Protein AF-A0A7J4QXB0-F1 (afdb_monomer_lite)

Radius of gyration: 23.34 Å; chains: 1; bounding box: 60×37×76 Å

Foldseek 3Di:
DADPDQWKDKDFDPDFQAALQQVCVVPPLNVVLCVPALAFRFPDADDDPHGGRMTMTTDFAFDADALLNLLQRLLSSQQSQVVVWAWDDLVQLLVQQVLLCVVVVFPDRDGAAADRLFIFTSDFAWERRAWTQDPNRIHTYGDDDDPLCSVRGDPTGGGSLLSLLLRLVRCCVVVVDDPVSNVSSNVSNCVRHDVSCVDCQRQFPRRCHNVVSNVVNLSSQCSVCVVVVPPVSNVVSSVVSVCVVVVVVLSVVLVVLQCLLVVLVVQLVCLVVCVVVVVDDPVRSVVSNVVSVVSNVVSVVVSSVSGDGSD

Structure (mmCIF, N/CA/C/O backbone):
data_AF-A0A7J4QXB0-F1
#
_entry.id   AF-A0A7J4QXB0-F1
#
loop_
_atom_site.group_PDB
_atom_site.id
_atom_site.type_symbol
_atom_site.label_atom_id
_atom_site.label_alt_id
_atom_site.label_comp_id
_atom_site.label_asym_id
_atom_site.label_entity_id
_atom_site.label_seq_id
_atom_site.pdbx_PDB_ins_code
_atom_site.Cartn_x
_atom_site.Cartn_y
_atom_site.Cartn_z
_atom_site.occupancy
_atom_site.B_iso_or_equiv
_atom_site.auth_seq_id
_atom_site.auth_comp_id
_atom_site.auth_asym_id
_atom_site.auth_atom_id
_atom_site.pdbx_PDB_model_num
ATOM 1 N N . MET A 1 1 ? -16.486 3.640 18.694 1.00 83.75 1 MET A N 1
ATOM 2 C CA . MET A 1 1 ? -15.790 3.229 19.932 1.00 83.75 1 MET A CA 1
ATOM 3 C C . MET A 1 1 ? -16.780 3.269 21.079 1.00 83.75 1 MET A C 1
ATOM 5 O O . MET A 1 1 ? -17.603 4.176 21.090 1.00 83.75 1 MET A O 1
ATOM 9 N N . MET A 1 2 ? -16.730 2.326 22.016 1.00 91.81 2 MET A N 1
ATOM 10 C CA . MET A 1 2 ? -17.579 2.340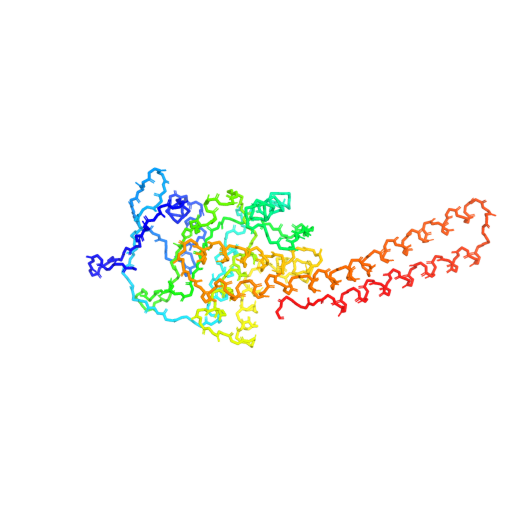 23.212 1.00 91.81 2 MET A CA 1
ATOM 11 C C . MET A 1 2 ? -16.695 2.284 24.453 1.00 91.81 2 MET A C 1
ATOM 13 O O . MET A 1 2 ? -15.831 1.418 24.544 1.00 91.81 2 MET A O 1
ATOM 17 N N . ARG A 1 3 ? -16.899 3.187 25.412 1.00 93.62 3 ARG A N 1
ATOM 18 C CA . ARG A 1 3 ? -16.243 3.099 26.719 1.00 93.62 3 ARG A CA 1
ATOM 19 C C . ARG A 1 3 ? -16.977 2.056 27.559 1.00 93.62 3 ARG A C 1
ATOM 21 O O . ARG A 1 3 ? -18.179 2.196 27.767 1.00 93.62 3 ARG A O 1
ATOM 28 N N . LEU A 1 4 ? -16.275 1.005 27.980 1.00 92.50 4 LEU A N 1
ATOM 29 C CA . LEU A 1 4 ? -16.869 -0.069 28.784 1.00 92.50 4 LEU A CA 1
ATOM 30 C C . LEU A 1 4 ? -16.888 0.309 30.267 1.00 92.50 4 LEU A C 1
ATOM 32 O O . LEU A 1 4 ? -17.889 0.112 30.949 1.00 92.50 4 LEU A O 1
ATOM 36 N N . ASP A 1 5 ? -15.779 0.867 30.749 1.00 92.50 5 ASP A N 1
ATOM 37 C CA . ASP A 1 5 ? -15.579 1.314 32.125 1.00 92.50 5 ASP A CA 1
ATOM 38 C C . ASP A 1 5 ? -14.496 2.421 32.169 1.00 92.50 5 ASP A C 1
ATOM 40 O O . ASP A 1 5 ? -14.261 3.132 31.189 1.00 92.50 5 ASP A O 1
ATOM 44 N N . ASN A 1 6 ? -13.852 2.631 33.319 1.00 92.12 6 ASN A N 1
ATOM 45 C CA . ASN A 1 6 ? -12.770 3.615 33.457 1.00 92.12 6 ASN A CA 1
ATOM 46 C C . ASN A 1 6 ? -11.398 3.107 32.989 1.00 92.12 6 ASN A C 1
ATOM 48 O O . ASN A 1 6 ? -10.447 3.884 32.965 1.00 92.12 6 ASN A O 1
ATOM 52 N N . THR A 1 7 ? -11.279 1.828 32.644 1.00 94.50 7 THR A N 1
ATOM 53 C CA . THR A 1 7 ? -10.016 1.155 32.327 1.00 94.50 7 THR A CA 1
ATOM 54 C C . THR A 1 7 ? -10.000 0.538 30.929 1.00 94.50 7 THR A C 1
ATOM 56 O O . THR A 1 7 ? -8.913 0.262 30.420 1.00 94.50 7 THR A O 1
ATOM 59 N N . HIS A 1 8 ? -11.152 0.417 30.262 1.00 96.88 8 HIS A N 1
ATOM 60 C CA . HIS A 1 8 ? -11.302 -0.227 28.964 1.00 96.88 8 HIS A CA 1
ATOM 61 C C . HIS A 1 8 ? -12.230 0.508 27.991 1.00 96.88 8 HIS A C 1
ATOM 63 O O . HIS A 1 8 ? -13.306 1.009 28.335 1.00 96.88 8 HIS A O 1
ATOM 69 N N . ILE A 1 9 ? -11.841 0.441 26.720 1.00 96.94 9 ILE A N 1
ATOM 70 C CA . ILE A 1 9 ? -12.671 0.776 25.560 1.00 96.94 9 ILE A CA 1
ATOM 71 C C . ILE A 1 9 ? -12.857 -0.466 24.689 1.00 96.94 9 ILE A C 1
ATOM 73 O O . ILE A 1 9 ? -12.043 -1.393 24.702 1.00 96.94 9 ILE A O 1
ATOM 77 N N . ALA A 1 10 ? -13.923 -0.467 23.901 1.00 96.38 10 ALA A N 1
ATOM 78 C CA . ALA A 1 10 ? -14.224 -1.500 22.934 1.00 96.38 10 ALA A CA 1
ATOM 79 C C . ALA A 1 10 ? -14.433 -0.937 21.526 1.00 96.38 10 ALA A C 1
ATOM 81 O O . ALA A 1 10 ? -15.062 0.110 21.317 1.00 96.38 10 ALA A O 1
ATOM 82 N N . LEU A 1 11 ? -13.946 -1.697 20.550 1.00 95.75 11 LEU A N 1
ATOM 83 C CA . LEU A 1 11 ? -14.256 -1.551 19.136 1.00 95.75 11 LEU A CA 1
ATOM 84 C C . LEU A 1 11 ? -15.161 -2.713 18.725 1.00 95.75 11 LEU A C 1
ATOM 86 O O . LEU A 1 11 ? -14.747 -3.869 18.775 1.00 95.75 11 LEU A O 1
ATOM 90 N N . ALA A 1 12 ? -16.396 -2.401 18.344 1.00 94.94 12 ALA A N 1
ATOM 91 C CA . ALA A 1 12 ? -17.363 -3.376 17.858 1.00 94.94 12 ALA A CA 1
ATOM 92 C C . ALA A 1 12 ? -17.477 -3.277 16.335 1.00 94.94 12 ALA A C 1
ATOM 94 O O . ALA A 1 12 ? -17.603 -2.175 15.797 1.00 94.94 12 ALA A O 1
ATOM 95 N N . TYR A 1 13 ? -17.468 -4.424 15.661 1.00 93.94 13 TYR A N 1
ATOM 96 C CA . TYR A 1 13 ? -17.688 -4.522 14.223 1.00 93.94 13 TYR A CA 1
ATOM 97 C C . TYR A 1 13 ? -19.140 -4.916 13.968 1.00 93.94 13 TYR A C 1
ATOM 99 O O . TYR A 1 13 ? -19.594 -5.962 14.427 1.00 93.94 13 TYR A O 1
ATOM 107 N N . SER A 1 14 ? -19.867 -4.087 13.217 1.00 90.38 14 SER A N 1
ATOM 108 C CA . SER A 1 14 ? -21.229 -4.414 12.773 1.00 90.38 14 SER A CA 1
ATOM 109 C C . SER A 1 14 ? -21.247 -5.638 11.857 1.00 90.38 14 SER A C 1
ATOM 111 O O . SER A 1 14 ? -22.182 -6.432 11.901 1.00 90.38 14 SER A O 1
ATOM 113 N N . ILE A 1 15 ? -20.191 -5.801 11.057 1.00 93.81 15 ILE A N 1
ATOM 114 C CA . ILE A 1 15 ? -19.948 -6.955 10.198 1.00 93.81 15 ILE A CA 1
ATOM 115 C C . ILE A 1 15 ? -18.524 -7.444 10.499 1.00 93.81 15 ILE A C 1
ATOM 117 O O . ILE A 1 15 ? -17.569 -6.757 10.136 1.00 93.81 15 ILE A O 1
ATOM 121 N N . PRO A 1 16 ? -18.349 -8.588 11.185 1.00 94.88 16 PRO A N 1
ATOM 122 C CA . PRO A 1 16 ? -17.032 -9.172 11.435 1.00 94.88 16 PRO A CA 1
ATOM 123 C C . PRO A 1 16 ? -16.339 -9.551 10.118 1.00 94.88 16 PRO A C 1
ATOM 125 O O . PRO A 1 16 ? -16.809 -10.435 9.404 1.00 94.88 16 PRO A O 1
ATOM 128 N N . THR A 1 17 ? -15.226 -8.890 9.779 1.00 95.06 17 THR A N 1
ATOM 129 C CA . THR A 1 17 ? -14.579 -9.059 8.462 1.00 95.06 17 THR A CA 1
ATOM 130 C C . THR A 1 17 ? -13.330 -9.932 8.460 1.00 95.06 17 THR A C 1
ATOM 132 O O . THR A 1 17 ? -12.991 -10.526 7.438 1.00 95.06 17 THR A O 1
ATOM 135 N N . SER A 1 18 ? -12.597 -9.969 9.571 1.00 93.81 18 SER A N 1
ATOM 136 C CA . SER A 1 18 ? -11.404 -10.800 9.747 1.00 93.81 18 SER A CA 1
ATOM 137 C C . SER A 1 18 ? -11.025 -10.879 11.225 1.00 93.81 18 SER A C 1
ATOM 139 O O . SER A 1 18 ? -11.606 -10.172 12.043 1.00 93.81 18 SER A O 1
ATOM 141 N N . ASN A 1 19 ? -10.020 -11.682 11.569 1.00 94.06 19 ASN A N 1
ATOM 142 C CA . ASN A 1 19 ? -9.386 -11.689 12.893 1.00 94.06 19 ASN A CA 1
ATOM 143 C C . ASN A 1 19 ? -7.981 -11.074 12.895 1.00 94.06 19 ASN A C 1
ATOM 145 O O . ASN A 1 19 ? -7.129 -11.449 13.704 1.00 94.06 19 ASN A O 1
ATOM 149 N N . ARG A 1 20 ? -7.686 -10.181 11.940 1.00 91.88 20 ARG A N 1
ATOM 150 C CA . ARG A 1 20 ? -6.331 -9.642 11.765 1.00 91.88 20 ARG A CA 1
ATOM 151 C C . ARG A 1 20 ? -5.881 -8.921 13.030 1.00 91.88 20 ARG A C 1
ATOM 153 O O . ARG A 1 20 ? -4.796 -9.239 13.519 1.00 91.88 20 ARG A O 1
ATOM 160 N N . SER A 1 21 ? -6.731 -8.066 13.599 1.00 94.19 21 SER A N 1
ATOM 161 C CA . SER A 1 21 ? -6.418 -7.302 14.808 1.00 94.19 21 SER A CA 1
ATOM 162 C C . SER A 1 21 ? -6.219 -8.190 16.039 1.00 94.19 21 SER A C 1
ATOM 164 O O . SER A 1 21 ? -5.197 -8.057 16.715 1.00 94.19 21 SER A O 1
ATOM 166 N N . SER A 1 22 ? -7.118 -9.142 16.328 1.00 94.31 22 SER A N 1
ATOM 167 C CA . SER A 1 22 ? -6.905 -10.053 17.470 1.00 94.31 22 SER A CA 1
ATOM 168 C C . SER A 1 22 ? -5.708 -10.986 17.268 1.00 94.31 22 SER A C 1
ATOM 170 O O . SER A 1 22 ? -5.012 -11.324 18.233 1.00 94.31 22 SER A O 1
ATOM 172 N N . SER A 1 23 ? -5.389 -11.347 16.019 1.00 92.69 23 SER A N 1
ATOM 173 C CA . SER A 1 23 ? -4.230 -12.189 15.712 1.00 92.69 23 SER A CA 1
ATOM 174 C C . SER A 1 23 ? -2.892 -11.536 16.075 1.00 92.69 23 SER A C 1
ATOM 176 O O . SER A 1 23 ? -1.932 -12.263 16.339 1.00 92.69 23 SER A O 1
ATOM 178 N N . LEU A 1 24 ? -2.828 -10.197 16.149 1.00 92.75 24 LEU A N 1
ATOM 179 C CA . LEU A 1 24 ? -1.638 -9.463 16.598 1.00 92.75 24 LEU A CA 1
ATOM 180 C C . LEU A 1 24 ? -1.277 -9.810 18.045 1.00 92.75 24 LEU A C 1
ATOM 182 O O . LEU A 1 24 ? -0.104 -9.986 18.356 1.00 92.75 24 LEU A O 1
ATOM 186 N N . GLN A 1 25 ? -2.282 -9.971 18.909 1.00 91.31 25 GLN A N 1
ATOM 187 C CA . GLN A 1 25 ? -2.098 -10.371 20.305 1.00 91.31 25 GLN A CA 1
ATOM 188 C C . GLN A 1 25 ? -1.829 -11.876 20.445 1.00 91.31 25 GLN A C 1
ATOM 190 O O . GLN A 1 25 ? -1.037 -12.288 21.295 1.00 91.31 25 GLN A O 1
ATOM 195 N N . GLN A 1 26 ? -2.496 -12.704 19.634 1.00 90.00 26 GLN A N 1
ATOM 196 C CA . GLN A 1 26 ? -2.408 -14.168 19.721 1.00 90.00 26 GLN A CA 1
ATOM 197 C C . GLN A 1 26 ? -1.065 -14.712 19.212 1.00 90.00 26 GLN A C 1
ATOM 199 O O . GLN A 1 26 ? -0.557 -15.709 19.727 1.00 90.00 26 GLN A O 1
ATOM 204 N N . LYS A 1 27 ? -0.474 -14.069 18.200 1.00 92.31 27 LYS A N 1
ATOM 205 C CA . LYS A 1 27 ? 0.796 -14.490 17.599 1.00 92.31 27 LYS A CA 1
ATOM 206 C C . LYS A 1 27 ? 1.963 -13.832 18.327 1.00 92.31 27 LYS A C 1
ATOM 208 O O . LYS A 1 27 ? 2.249 -12.654 18.124 1.00 92.31 27 LYS A O 1
ATOM 213 N N . SER A 1 28 ? 2.667 -14.610 19.151 1.00 89.06 28 SER A N 1
ATOM 214 C CA . SER A 1 28 ? 3.748 -14.117 20.020 1.00 89.06 28 SER A CA 1
ATOM 215 C C . SER A 1 28 ? 4.855 -13.368 19.273 1.00 89.06 28 SER A C 1
ATOM 217 O O . SER A 1 28 ? 5.382 -12.385 19.784 1.00 89.06 28 SER A O 1
ATOM 219 N N . ASN A 1 29 ? 5.186 -13.788 18.053 1.00 94.00 29 ASN A N 1
ATOM 220 C CA . ASN A 1 29 ? 6.176 -13.127 17.208 1.00 94.00 29 ASN A CA 1
ATOM 221 C C . ASN A 1 29 ? 5.724 -11.734 16.735 1.00 94.00 29 ASN A C 1
ATOM 223 O O . ASN A 1 29 ? 6.517 -10.799 16.800 1.00 94.00 29 ASN A O 1
ATOM 227 N N . LEU A 1 30 ? 4.462 -11.584 16.313 1.00 93.75 30 LEU A N 1
ATOM 228 C CA . LEU A 1 30 ? 3.911 -10.287 15.900 1.00 93.75 30 LEU A CA 1
ATOM 229 C C . LEU A 1 30 ? 3.759 -9.352 17.098 1.00 93.75 30 LEU A C 1
ATOM 231 O O . LEU A 1 30 ? 4.195 -8.207 17.038 1.00 93.75 30 LEU A O 1
ATOM 235 N N . LYS A 1 31 ? 3.225 -9.866 18.212 1.00 94.44 31 LYS A N 1
ATOM 236 C CA . LYS A 1 31 ? 3.100 -9.119 19.465 1.00 94.44 31 LYS A CA 1
ATOM 237 C C . LYS A 1 31 ? 4.439 -8.550 19.924 1.00 94.44 31 LYS A C 1
ATOM 239 O O . LYS A 1 31 ? 4.518 -7.381 20.280 1.00 94.44 31 LYS A O 1
ATOM 244 N N . THR A 1 32 ? 5.487 -9.375 19.929 1.00 95.56 32 THR A N 1
ATOM 245 C CA . THR A 1 32 ? 6.827 -8.942 20.344 1.00 95.56 32 THR A CA 1
ATOM 246 C C . THR A 1 32 ? 7.383 -7.870 19.414 1.00 95.56 32 THR A C 1
ATOM 248 O O . THR A 1 32 ? 7.936 -6.895 19.909 1.00 95.56 32 THR A O 1
ATOM 251 N N . ALA A 1 33 ? 7.205 -8.016 18.098 1.00 95.56 33 ALA A N 1
ATOM 252 C CA . ALA A 1 33 ? 7.681 -7.035 17.124 1.00 95.56 33 ALA A CA 1
ATOM 253 C C . ALA A 1 33 ? 6.947 -5.688 17.215 1.00 95.56 33 ALA A C 1
ATOM 255 O O . ALA A 1 33 ? 7.547 -4.648 16.990 1.00 95.56 33 ALA A O 1
ATOM 256 N N . LEU A 1 34 ? 5.662 -5.697 17.571 1.00 96.00 34 LEU A N 1
ATOM 257 C CA . LEU A 1 34 ? 4.838 -4.487 17.648 1.00 96.00 34 LEU A CA 1
ATOM 258 C C . LEU A 1 34 ? 4.856 -3.818 19.030 1.00 96.00 34 LEU A C 1
ATOM 260 O O . LEU A 1 34 ? 4.345 -2.713 19.180 1.00 96.00 34 LEU A O 1
ATOM 264 N N . LYS A 1 35 ? 5.458 -4.455 20.042 1.00 93.31 35 LYS A N 1
ATOM 265 C CA . LYS A 1 35 ? 5.451 -3.973 21.433 1.00 93.31 35 LYS A CA 1
ATOM 266 C C . LYS A 1 35 ? 6.099 -2.594 21.610 1.00 93.31 35 LYS A C 1
ATOM 268 O O . LYS A 1 35 ? 5.739 -1.891 22.544 1.00 93.31 35 LYS A O 1
ATOM 273 N N . SER A 1 36 ? 7.070 -2.245 20.770 1.00 91.38 36 SER A N 1
ATOM 274 C CA . SER A 1 36 ? 7.797 -0.969 20.825 1.00 91.38 36 SER A CA 1
ATOM 275 C C . SER A 1 36 ? 7.228 0.108 19.900 1.00 91.38 36 SER A C 1
ATOM 277 O O . SER A 1 36 ? 7.879 1.125 19.717 1.00 91.38 36 SER A O 1
ATOM 279 N N . THR A 1 37 ? 6.072 -0.134 19.280 1.00 96.50 37 THR A N 1
ATOM 280 C CA . THR A 1 37 ? 5.420 0.813 18.361 1.00 96.50 37 THR A CA 1
ATOM 281 C C . THR A 1 37 ? 4.239 1.492 19.047 1.00 96.50 37 THR A C 1
ATOM 283 O O . THR A 1 37 ? 3.695 0.947 20.009 1.00 96.50 37 THR A O 1
ATOM 286 N N . ASN A 1 38 ? 3.762 2.610 18.499 1.00 96.75 38 ASN A N 1
ATOM 287 C CA . ASN A 1 38 ? 2.535 3.286 18.946 1.00 96.75 38 ASN A CA 1
ATOM 288 C C . ASN A 1 38 ? 1.232 2.543 18.570 1.00 96.75 38 ASN A C 1
ATOM 290 O O . ASN A 1 38 ? 0.172 3.153 18.457 1.00 96.75 38 ASN A O 1
ATOM 294 N N . LEU A 1 39 ? 1.270 1.227 18.356 1.00 97.31 39 LEU A N 1
ATOM 295 C CA . LEU A 1 39 ? 0.082 0.424 18.084 1.00 97.31 39 LEU A CA 1
ATOM 296 C C . LEU A 1 39 ? -0.530 -0.099 19.389 1.00 97.31 39 LEU A C 1
ATOM 298 O O . LEU A 1 39 ? 0.081 -0.906 20.096 1.00 97.31 39 LEU A O 1
ATOM 302 N N . LEU A 1 40 ? -1.783 0.259 19.671 1.00 96.81 40 LEU A N 1
ATOM 303 C CA . LEU A 1 40 ? -2.493 -0.279 20.828 1.00 96.81 40 LEU A CA 1
ATOM 304 C C . LEU A 1 40 ? -3.007 -1.691 20.523 1.00 96.81 40 LEU A C 1
ATOM 306 O O . LEU A 1 40 ? -4.046 -1.883 19.894 1.00 96.81 40 LEU A O 1
ATOM 310 N N . ILE A 1 41 ? -2.269 -2.706 20.969 1.00 95.62 41 ILE A N 1
ATOM 311 C CA . ILE A 1 41 ? -2.632 -4.115 20.762 1.00 95.62 41 ILE A CA 1
ATOM 312 C C . ILE A 1 41 ? -3.878 -4.466 21.604 1.00 95.62 41 ILE A C 1
ATOM 314 O O . ILE A 1 41 ? -3.914 -4.144 22.797 1.00 95.62 41 ILE A O 1
ATOM 318 N N . PRO A 1 42 ? -4.887 -5.163 21.039 1.00 95.75 42 PRO A N 1
ATOM 319 C CA . PRO A 1 42 ? -6.068 -5.566 21.798 1.00 95.75 42 PRO A CA 1
ATOM 320 C C . PRO A 1 42 ? -5.697 -6.519 22.940 1.00 95.75 42 PRO A C 1
ATOM 322 O O . PRO A 1 42 ? -4.913 -7.458 22.775 1.00 95.75 42 PRO A O 1
ATOM 325 N N . ILE A 1 43 ? -6.295 -6.303 24.111 1.00 95.31 43 ILE A N 1
ATOM 326 C CA . ILE A 1 43 ? -6.072 -7.125 25.311 1.00 95.31 43 ILE A CA 1
ATOM 327 C C . ILE A 1 43 ? -7.070 -8.283 25.422 1.00 95.31 43 ILE A C 1
ATOM 329 O O . ILE A 1 43 ? -6.823 -9.245 26.147 1.00 95.31 43 ILE A O 1
ATOM 333 N N . GLY A 1 44 ? -8.179 -8.202 24.689 1.00 94.12 44 GLY A N 1
ATOM 334 C CA . GLY A 1 44 ? -9.240 -9.198 24.664 1.00 94.12 44 GLY A CA 1
ATOM 335 C C . GLY A 1 44 ? -10.223 -8.927 23.531 1.00 94.12 44 GLY A C 1
ATOM 336 O O . GLY A 1 44 ? -10.049 -7.992 22.749 1.00 94.12 44 GLY A O 1
ATOM 337 N N . GLY A 1 45 ? -11.260 -9.752 23.432 1.00 94.31 45 GLY A N 1
ATOM 338 C CA . GLY A 1 45 ? -12.268 -9.607 22.392 1.00 94.31 45 GLY A CA 1
ATOM 339 C C . GLY A 1 45 ? -13.219 -10.791 22.310 1.00 94.31 45 GLY A C 1
ATOM 340 O O . GLY A 1 45 ? -13.120 -11.746 23.082 1.00 94.31 45 GLY A O 1
ATOM 341 N N . PHE A 1 46 ? -14.134 -10.713 21.353 1.00 95.19 46 PHE A N 1
ATOM 342 C CA . PHE A 1 46 ? -15.102 -11.747 21.027 1.00 95.19 46 PHE A CA 1
ATOM 343 C C . PHE A 1 46 ? -15.084 -12.008 19.522 1.00 95.19 46 PHE A C 1
ATOM 345 O O . PHE A 1 46 ? -15.064 -11.067 18.723 1.00 95.19 46 PHE A O 1
ATOM 352 N N . LEU A 1 47 ? -15.093 -13.289 19.154 1.00 96.75 47 LEU A N 1
ATOM 353 C CA . LEU A 1 47 ? -15.103 -13.729 17.765 1.00 96.75 47 LEU A CA 1
ATOM 354 C C . LEU A 1 47 ? -16.486 -14.265 17.387 1.00 96.75 47 LEU A C 1
ATOM 356 O O . LEU A 1 47 ? -17.095 -14.997 18.164 1.00 96.75 47 LEU A O 1
ATOM 360 N N . ILE A 1 48 ? -16.930 -13.970 16.169 1.00 96.75 48 ILE A N 1
ATOM 361 C CA . ILE A 1 48 ? -18.067 -14.629 15.513 1.00 96.75 48 ILE A CA 1
ATOM 362 C C . ILE A 1 48 ? -17.524 -15.293 14.253 1.00 96.75 48 ILE A C 1
ATOM 364 O O . ILE A 1 48 ? -16.856 -14.640 13.453 1.00 96.75 48 ILE A O 1
ATOM 368 N N . ASP A 1 49 ? -17.746 -16.601 14.117 1.00 94.50 49 ASP A N 1
ATOM 369 C CA . ASP A 1 49 ? -17.250 -17.418 12.999 1.00 94.50 49 ASP A CA 1
ATOM 370 C C . ASP A 1 49 ? -15.745 -17.246 12.725 1.00 94.50 49 ASP A C 1
ATOM 372 O O . ASP A 1 49 ? -15.270 -17.269 11.593 1.00 94.50 49 ASP A O 1
ATOM 376 N N . GLY A 1 50 ? -14.975 -17.057 13.800 1.00 93.62 50 GLY A N 1
ATOM 377 C CA . GLY A 1 50 ? -13.528 -16.870 13.738 1.00 93.62 50 GLY A CA 1
ATOM 378 C C . GLY A 1 50 ? -13.063 -15.462 13.354 1.00 93.62 50 GLY A C 1
ATOM 379 O O . GLY A 1 50 ? -11.851 -15.269 13.283 1.00 93.62 50 GLY A O 1
ATOM 380 N N . ASN A 1 51 ? -13.971 -14.498 13.164 1.00 96.25 51 ASN A N 1
ATOM 381 C CA . ASN A 1 51 ? -13.687 -13.090 12.859 1.00 96.25 51 ASN A CA 1
ATOM 382 C C . ASN A 1 51 ? -13.947 -12.185 14.070 1.00 96.25 51 ASN A C 1
ATOM 384 O O . ASN A 1 51 ? -14.823 -12.479 14.881 1.00 96.25 51 ASN A O 1
ATOM 388 N N . ASP A 1 52 ? -13.223 -11.070 14.188 1.00 96.81 52 ASP A N 1
ATOM 389 C CA . ASP A 1 52 ? -13.394 -10.141 15.306 1.00 96.81 52 ASP A CA 1
ATOM 390 C C . ASP A 1 52 ? -14.754 -9.443 15.218 1.00 96.81 52 ASP A C 1
ATOM 392 O O . ASP A 1 52 ? -15.011 -8.658 14.306 1.00 96.81 52 ASP A O 1
ATOM 396 N N . ALA A 1 53 ? -15.611 -9.705 16.201 1.00 96.50 53 ALA A N 1
ATOM 397 C CA . ALA A 1 53 ? -16.865 -8.983 16.395 1.00 96.50 53 ALA A CA 1
ATOM 398 C C . ALA A 1 53 ? -16.712 -7.869 17.438 1.00 96.50 53 ALA A C 1
ATOM 400 O O . ALA A 1 53 ? -17.310 -6.802 17.313 1.00 96.50 53 ALA A O 1
ATOM 401 N N . LEU A 1 54 ? -15.871 -8.099 18.449 1.00 96.69 54 LEU A N 1
ATOM 402 C CA . LEU A 1 54 ? -15.541 -7.131 19.490 1.00 96.69 54 LEU A CA 1
ATOM 403 C C . LEU A 1 54 ? -14.050 -7.217 19.812 1.00 96.69 54 LEU A C 1
ATOM 405 O O . LEU A 1 54 ? -13.527 -8.309 20.019 1.00 96.69 54 LEU A O 1
ATOM 409 N N . LEU A 1 55 ? -13.384 -6.075 19.924 1.00 97.12 55 LEU A N 1
ATOM 410 C CA . LEU A 1 55 ? -12.020 -5.956 20.430 1.00 97.12 55 LEU A CA 1
ATOM 411 C C . LEU A 1 55 ? -12.019 -5.040 21.646 1.00 97.12 55 LEU A C 1
ATOM 413 O O . LEU A 1 55 ? -12.687 -4.009 21.639 1.00 97.12 55 LEU A O 1
ATOM 417 N N . VAL A 1 56 ? -11.265 -5.414 22.673 1.00 97.56 56 VAL A N 1
ATOM 418 C CA . VAL A 1 56 ? -11.124 -4.650 23.914 1.00 97.56 56 VAL A CA 1
ATOM 419 C C . VAL A 1 56 ? -9.698 -4.131 24.014 1.00 97.56 56 VAL A C 1
ATOM 421 O O . VAL A 1 56 ? -8.742 -4.886 23.820 1.00 97.56 56 VAL A O 1
ATOM 424 N N . PHE A 1 57 ? -9.565 -2.853 24.352 1.00 97.31 57 PHE A N 1
ATOM 425 C CA . PHE A 1 57 ? -8.294 -2.163 24.545 1.00 97.31 57 PHE A CA 1
ATOM 426 C C . PHE A 1 57 ? -8.280 -1.459 25.902 1.00 97.31 57 PHE A C 1
ATOM 428 O O . PHE A 1 57 ? -9.324 -1.265 26.530 1.00 97.31 57 PHE A O 1
ATOM 435 N N . LYS A 1 58 ? -7.086 -1.056 26.345 1.00 96.50 58 LYS A N 1
ATOM 436 C CA . LYS A 1 58 ? -6.936 -0.133 27.474 1.00 96.50 58 LYS A CA 1
ATOM 437 C C . LYS A 1 58 ? -7.648 1.185 27.156 1.00 96.50 58 LYS A C 1
ATOM 439 O O . LYS A 1 58 ? -7.646 1.609 26.004 1.00 96.50 58 LYS A O 1
ATOM 444 N N . ASN A 1 59 ? -8.274 1.797 28.160 1.00 95.50 59 ASN A N 1
ATOM 445 C CA . ASN A 1 59 ? -8.992 3.056 27.994 1.00 95.50 59 ASN A CA 1
ATOM 446 C C . ASN A 1 59 ? -8.068 4.146 27.445 1.00 95.50 59 ASN A C 1
ATOM 448 O O . ASN A 1 59 ? -6.948 4.312 27.927 1.00 95.50 59 ASN A O 1
ATOM 452 N N . GLY A 1 60 ? -8.590 4.891 26.479 1.00 94.38 60 GLY A N 1
ATOM 453 C CA . GLY A 1 60 ? -7.957 6.058 25.893 1.00 94.38 60 GLY A CA 1
ATOM 454 C C . GLY A 1 60 ? -9.011 6.981 25.297 1.00 94.38 60 GLY A C 1
ATOM 455 O O . GLY A 1 60 ? -10.131 6.551 24.994 1.00 94.38 60 GLY A O 1
ATOM 456 N N . GLU A 1 61 ? -8.670 8.255 25.166 1.00 94.50 61 GLU A N 1
ATOM 457 C CA . GLU A 1 61 ? -9.552 9.274 24.597 1.00 94.50 61 GLU A CA 1
ATOM 458 C C . GLU A 1 61 ? -9.183 9.517 23.138 1.00 94.50 61 GLU A C 1
ATOM 460 O O . GLU A 1 61 ? -8.005 9.516 22.803 1.00 94.50 61 GLU A O 1
ATOM 465 N N . LEU A 1 62 ? -10.171 9.701 22.255 1.00 95.06 62 LEU A N 1
ATOM 466 C CA . LEU A 1 62 ? -9.876 10.007 20.853 1.00 95.06 62 LEU A CA 1
ATOM 467 C C . LEU A 1 62 ? -9.049 11.289 20.769 1.00 95.06 62 LEU A C 1
ATOM 469 O O . LEU A 1 62 ? -9.394 12.298 21.384 1.00 95.06 62 LEU A O 1
ATOM 473 N N . SER A 1 63 ? -7.990 11.244 19.973 1.00 94.75 63 SER A N 1
ATOM 474 C CA . SER A 1 63 ? -7.084 12.366 19.763 1.00 94.75 63 SER A CA 1
ATOM 475 C C . SER A 1 63 ? -6.856 12.579 18.275 1.00 94.75 63 SER A C 1
ATOM 477 O O . SER A 1 63 ? -6.823 11.616 17.516 1.00 94.75 63 SER A O 1
ATOM 479 N N . ASP A 1 64 ? -6.631 13.819 17.855 1.00 93.56 64 ASP A N 1
ATOM 480 C CA . ASP A 1 64 ? -6.118 14.079 16.513 1.00 93.56 64 ASP A CA 1
ATOM 481 C C . ASP A 1 64 ? -4.605 13.837 16.464 1.00 93.56 64 ASP A C 1
ATOM 483 O O . ASP A 1 64 ? -3.877 14.140 17.411 1.00 93.56 64 ASP A O 1
ATOM 487 N N . ALA A 1 65 ? -4.128 13.311 15.340 1.00 95.38 65 ALA A N 1
ATOM 488 C CA . ALA A 1 65 ? -2.712 13.099 15.083 1.00 95.38 65 ALA A CA 1
ATOM 489 C C . ALA A 1 65 ? -2.215 14.009 13.963 1.00 95.38 65 ALA A C 1
ATOM 491 O O . ALA A 1 65 ? -2.947 14.317 13.018 1.00 95.38 65 ALA A O 1
ATOM 492 N N . THR A 1 66 ? -0.952 14.416 14.055 1.00 96.94 66 THR A N 1
ATOM 493 C CA . THR A 1 66 ? -0.322 15.195 12.992 1.00 96.94 66 THR A CA 1
ATOM 494 C C . THR A 1 66 ? 0.117 14.286 11.832 1.00 96.94 66 THR A C 1
ATOM 496 O O . THR A 1 66 ? 0.326 13.082 12.032 1.00 96.94 66 THR A O 1
ATOM 499 N N . PRO A 1 67 ? 0.274 14.829 10.609 1.00 97.00 67 PRO A N 1
ATOM 500 C CA . PRO A 1 67 ? 0.781 14.067 9.466 1.00 97.00 67 PRO A CA 1
ATOM 501 C C . PRO A 1 67 ? 2.163 13.450 9.734 1.00 97.00 67 PRO A C 1
ATOM 503 O O . PRO A 1 67 ? 2.412 12.311 9.354 1.00 97.00 67 PRO A O 1
ATOM 506 N N . GLU A 1 68 ? 3.043 14.178 10.426 1.00 98.06 68 GLU A N 1
ATOM 507 C CA . GLU A 1 68 ? 4.374 13.726 10.848 1.00 98.06 68 GLU A CA 1
ATOM 508 C C . GLU A 1 68 ? 4.272 12.443 11.680 1.00 98.06 68 GLU A C 1
ATOM 510 O O . GLU A 1 68 ? 4.869 11.419 11.342 1.00 98.06 68 GLU A O 1
ATOM 515 N N . TRP A 1 69 ? 3.458 12.491 12.739 1.00 98.19 69 TRP A N 1
ATOM 516 C CA . TRP A 1 69 ? 3.311 11.392 13.686 1.00 98.19 69 TRP A CA 1
ATOM 517 C C . TRP A 1 69 ? 2.679 10.155 13.044 1.00 98.19 69 TRP A C 1
ATOM 519 O O . TRP A 1 69 ? 3.117 9.034 13.299 1.00 98.19 69 TRP A O 1
ATOM 529 N N . LEU A 1 70 ? 1.682 10.338 12.171 1.00 98.06 70 LEU A N 1
ATOM 530 C CA . LEU A 1 70 ? 1.069 9.227 11.435 1.00 98.06 70 LEU A CA 1
ATOM 531 C C . LEU A 1 70 ? 2.053 8.574 10.463 1.00 98.06 70 LEU A C 1
ATOM 533 O O . LEU A 1 70 ? 2.053 7.349 10.331 1.00 98.06 70 LEU A O 1
ATOM 537 N N . GLY A 1 71 ? 2.884 9.376 9.792 1.00 97.94 71 GLY A N 1
ATOM 538 C CA . GLY A 1 71 ? 3.905 8.890 8.863 1.00 97.94 71 GLY A CA 1
ATOM 539 C C . GLY A 1 71 ? 4.928 8.032 9.586 1.00 97.94 71 GLY A C 1
ATOM 540 O O . GLY A 1 71 ? 5.146 6.881 9.201 1.00 97.94 71 GLY A O 1
ATOM 541 N N . GLN A 1 72 ? 5.465 8.567 10.684 1.00 98.38 72 GLN A N 1
ATOM 542 C CA . GLN A 1 72 ? 6.399 7.862 11.554 1.00 98.38 72 GLN A CA 1
ATOM 543 C C . GLN A 1 72 ? 5.775 6.573 12.110 1.00 98.38 72 GLN A C 1
ATOM 545 O O . GLN A 1 72 ? 6.301 5.486 11.889 1.00 98.38 72 GLN A O 1
ATOM 550 N N . THR A 1 73 ? 4.595 6.662 12.730 1.00 98.44 73 THR A N 1
ATOM 551 C CA . THR A 1 73 ? 3.911 5.511 13.347 1.00 98.44 73 THR A CA 1
ATOM 552 C C . THR A 1 73 ? 3.639 4.394 12.339 1.00 98.44 73 THR A C 1
ATOM 554 O O . THR A 1 73 ? 3.918 3.224 12.613 1.00 98.44 73 THR A O 1
ATOM 557 N N . LEU A 1 74 ? 3.118 4.725 11.150 1.00 98.19 74 LEU A N 1
ATOM 558 C CA . LEU A 1 74 ? 2.890 3.727 10.106 1.00 98.19 74 LEU A CA 1
ATOM 559 C C . LEU A 1 74 ? 4.210 3.086 9.663 1.00 98.19 74 LEU A C 1
ATOM 561 O O . LEU A 1 74 ? 4.290 1.864 9.526 1.00 98.19 74 LEU A O 1
ATOM 565 N N . GLY A 1 75 ? 5.238 3.902 9.428 1.00 98.00 75 GLY A N 1
ATOM 566 C CA . GLY A 1 75 ? 6.541 3.427 8.988 1.00 98.00 75 GLY A CA 1
ATOM 567 C C . GLY A 1 75 ? 7.203 2.502 10.013 1.00 98.00 75 GLY A C 1
ATOM 568 O O . GLY A 1 75 ? 7.654 1.417 9.642 1.00 98.00 75 GLY A O 1
ATOM 569 N N . GLU A 1 76 ? 7.162 2.853 11.299 1.00 98.00 76 GLU A N 1
ATOM 570 C CA . GLU A 1 76 ? 7.675 2.038 12.406 1.00 98.00 76 GLU A CA 1
ATOM 571 C C . GLU A 1 76 ? 6.958 0.685 12.500 1.00 98.00 76 GLU A C 1
ATOM 573 O O . GLU A 1 76 ? 7.609 -0.363 12.583 1.00 98.00 76 GLU A O 1
ATOM 578 N N . ILE A 1 77 ? 5.620 0.676 12.437 1.00 98.00 77 ILE A N 1
ATOM 579 C CA . ILE A 1 77 ? 4.816 -0.557 12.432 1.00 98.00 77 ILE A CA 1
ATOM 580 C C . ILE A 1 77 ? 5.248 -1.459 11.271 1.00 98.00 77 ILE A C 1
ATOM 582 O O . ILE A 1 77 ? 5.554 -2.640 11.462 1.00 98.00 77 ILE A O 1
ATOM 586 N N . GLN A 1 78 ? 5.323 -0.905 10.061 1.00 97.38 78 GLN A N 1
ATOM 587 C CA . GLN A 1 78 ? 5.676 -1.662 8.862 1.00 97.38 78 GLN A CA 1
ATOM 588 C C . GLN A 1 78 ? 7.129 -2.156 8.881 1.00 97.38 78 GLN A C 1
ATOM 590 O O . GLN A 1 78 ? 7.403 -3.277 8.440 1.00 97.38 78 GLN A O 1
ATOM 595 N N . SER A 1 79 ? 8.050 -1.357 9.420 1.00 97.25 79 SER A N 1
ATOM 596 C CA . SER A 1 79 ? 9.463 -1.704 9.577 1.00 97.25 79 SER A CA 1
ATOM 597 C C . SER A 1 79 ? 9.634 -2.892 10.529 1.00 97.25 79 SER A C 1
ATOM 599 O O . SER A 1 79 ? 10.253 -3.899 10.164 1.00 97.25 79 SER A O 1
ATOM 601 N N . ASN A 1 80 ? 8.961 -2.860 11.686 1.00 97.12 80 ASN A N 1
ATOM 602 C CA . ASN A 1 80 ? 8.955 -3.963 12.654 1.00 97.12 80 ASN A CA 1
ATOM 603 C C . ASN A 1 80 ? 8.330 -5.249 12.083 1.00 97.12 80 ASN A C 1
ATOM 605 O O . ASN A 1 80 ? 8.796 -6.362 12.352 1.00 97.12 80 ASN A O 1
ATOM 609 N N . LEU A 1 81 ? 7.316 -5.115 11.225 1.00 96.38 81 LEU A N 1
ATOM 610 C CA . LEU A 1 81 ? 6.685 -6.245 10.541 1.00 96.38 81 LEU A CA 1
ATOM 611 C C . LEU A 1 81 ? 7.474 -6.771 9.334 1.00 96.38 81 LEU A C 1
ATOM 613 O O . LEU A 1 81 ? 7.182 -7.866 8.840 1.00 96.38 81 LEU A O 1
ATOM 617 N N . GLY A 1 82 ? 8.495 -6.046 8.872 1.00 95.31 82 GLY A N 1
ATOM 618 C CA . GLY A 1 82 ? 9.268 -6.391 7.680 1.00 95.31 82 GLY A CA 1
ATOM 619 C C . GLY A 1 82 ? 9.984 -7.740 7.766 1.00 95.31 82 GLY A C 1
ATOM 620 O O . GLY A 1 82 ? 10.124 -8.424 6.748 1.00 95.31 82 GLY A O 1
ATOM 621 N N . SER A 1 83 ? 10.358 -8.178 8.971 1.00 94.06 83 SER A N 1
ATOM 622 C CA . SER A 1 83 ? 10.945 -9.508 9.213 1.00 94.06 83 SER A CA 1
ATOM 623 C C . SER A 1 83 ? 9.980 -10.666 8.918 1.00 94.06 83 SER A C 1
ATOM 625 O O . SER A 1 83 ? 10.416 -11.780 8.634 1.00 94.06 83 SER A O 1
ATOM 627 N N . PHE A 1 84 ? 8.672 -10.397 8.905 1.00 95.31 84 PHE A N 1
ATOM 628 C CA . PHE A 1 84 ? 7.620 -11.360 8.581 1.00 95.31 84 PHE A CA 1
ATOM 629 C C . PHE A 1 84 ? 7.081 -11.190 7.161 1.00 95.31 84 PHE A C 1
ATOM 631 O O . PHE A 1 84 ? 6.038 -11.768 6.843 1.00 95.31 84 PHE A O 1
ATOM 638 N N . SER A 1 85 ? 7.741 -10.390 6.319 1.00 95.44 85 SER A N 1
ATOM 639 C CA . SER A 1 85 ? 7.304 -10.155 4.944 1.00 95.44 85 SER A CA 1
ATOM 640 C C . SER A 1 85 ? 7.320 -11.436 4.102 1.00 95.44 85 SER A C 1
ATOM 642 O O . SER A 1 85 ? 8.152 -12.326 4.278 1.00 95.44 85 SER A O 1
ATOM 644 N N . SER A 1 86 ? 6.365 -11.547 3.181 1.00 95.12 86 SER A N 1
ATOM 645 C CA . SER A 1 86 ? 6.418 -12.516 2.089 1.00 95.12 86 SER A CA 1
ATOM 646 C C . SER A 1 86 ? 7.169 -11.913 0.901 1.00 95.12 86 SER A C 1
ATOM 648 O O . SER A 1 86 ? 7.156 -10.691 0.734 1.00 95.12 86 SER A O 1
ATOM 650 N N . PRO A 1 87 ? 7.778 -12.734 0.029 1.00 93.94 87 PRO A N 1
ATOM 651 C CA . PRO A 1 87 ? 8.333 -12.252 -1.231 1.00 93.94 87 PRO A CA 1
ATOM 652 C C . PRO A 1 87 ? 7.307 -11.483 -2.076 1.00 93.94 87 PRO A C 1
ATOM 654 O O . PRO A 1 87 ? 6.105 -11.503 -1.800 1.00 93.94 87 PRO A O 1
ATOM 657 N N . ASN A 1 88 ? 7.802 -10.820 -3.121 1.00 95.44 88 ASN A N 1
ATOM 658 C CA . ASN A 1 88 ? 6.964 -10.175 -4.126 1.00 95.44 88 ASN A CA 1
ATOM 659 C C . ASN A 1 88 ? 5.903 -11.151 -4.664 1.00 95.44 88 ASN A C 1
ATOM 661 O O . ASN A 1 88 ? 6.232 -12.276 -5.045 1.00 95.44 88 ASN A O 1
ATOM 665 N N . ASP A 1 89 ? 4.649 -10.699 -4.691 1.00 95.12 89 ASP A N 1
ATOM 666 C CA . ASP A 1 89 ? 3.489 -11.506 -5.068 1.00 95.12 89 ASP A CA 1
ATOM 667 C C . ASP A 1 89 ? 2.644 -10.815 -6.144 1.00 95.12 89 ASP A C 1
ATOM 669 O O . ASP A 1 89 ? 1.413 -10.792 -6.105 1.00 95.12 89 ASP A O 1
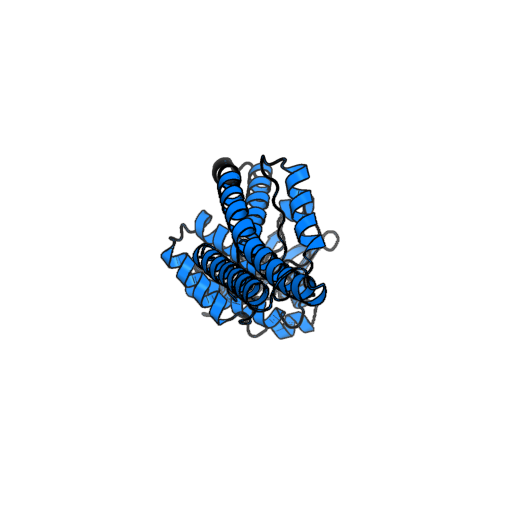ATOM 673 N N . GLU A 1 90 ? 3.333 -10.229 -7.126 1.00 95.12 90 GLU A N 1
ATOM 674 C CA . GLU A 1 90 ? 2.746 -9.490 -8.247 1.00 95.12 90 GLU A CA 1
ATOM 675 C C . GLU A 1 90 ? 1.551 -10.206 -8.882 1.00 95.12 90 GLU A C 1
ATOM 677 O O . GLU A 1 90 ? 0.565 -9.563 -9.240 1.00 95.12 90 GLU A O 1
ATOM 682 N N . LYS A 1 91 ? 1.620 -11.536 -9.018 1.00 95.38 91 LYS A N 1
ATOM 683 C CA . LYS A 1 91 ? 0.540 -12.323 -9.615 1.00 95.38 91 LYS A CA 1
ATOM 684 C C . LYS A 1 91 ? -0.753 -12.199 -8.807 1.00 95.38 91 LYS A C 1
ATOM 686 O O . LYS A 1 91 ? -1.800 -11.959 -9.402 1.00 95.38 91 LYS A O 1
ATOM 691 N N . ARG A 1 92 ? -0.697 -12.366 -7.480 1.00 96.31 92 ARG A N 1
ATOM 692 C CA . ARG A 1 92 ? -1.893 -12.284 -6.627 1.00 96.31 92 ARG A CA 1
ATOM 693 C C . ARG A 1 92 ? -2.375 -10.848 -6.462 1.00 96.31 92 ARG A C 1
ATOM 695 O O . ARG A 1 92 ? -3.577 -10.631 -6.503 1.00 96.31 92 ARG A O 1
ATOM 702 N N . TRP A 1 93 ? -1.479 -9.865 -6.400 1.00 96.50 93 TRP A N 1
ATOM 703 C CA . TRP A 1 93 ? -1.872 -8.448 -6.356 1.00 96.50 93 TRP A CA 1
ATOM 704 C C . TRP A 1 93 ? -2.594 -7.992 -7.628 1.00 96.50 93 TRP A C 1
ATOM 706 O O . TRP A 1 93 ? -3.630 -7.336 -7.563 1.00 96.50 93 TRP A O 1
ATOM 716 N N . ASN A 1 94 ? -2.094 -8.394 -8.797 1.00 96.50 94 ASN A N 1
ATOM 717 C CA . ASN A 1 94 ? -2.765 -8.127 -10.067 1.00 96.50 94 ASN A CA 1
ATOM 718 C C . ASN A 1 94 ? -4.087 -8.898 -10.207 1.00 96.50 94 ASN A C 1
ATOM 720 O O . ASN A 1 94 ? -5.010 -8.401 -10.852 1.00 96.50 94 ASN A O 1
ATOM 724 N N . GLN A 1 95 ? -4.190 -10.096 -9.618 1.00 96.00 95 GLN A N 1
ATOM 725 C CA . GLN A 1 95 ? -5.449 -10.837 -9.558 1.00 96.00 95 GLN A CA 1
ATOM 726 C C . GLN A 1 95 ? -6.470 -10.121 -8.666 1.00 96.00 95 GLN A C 1
ATOM 728 O O . GLN A 1 95 ? -7.588 -9.917 -9.109 1.00 96.00 95 GLN A O 1
ATOM 733 N N . ARG A 1 96 ? -6.069 -9.628 -7.489 1.00 95.75 96 ARG A N 1
ATOM 734 C CA . ARG A 1 96 ? -6.929 -8.829 -6.599 1.00 95.75 96 ARG A CA 1
ATOM 735 C C . ARG A 1 96 ? -7.548 -7.624 -7.306 1.00 95.75 96 ARG A C 1
ATOM 737 O O . ARG A 1 96 ? -8.735 -7.362 -7.175 1.00 95.75 96 ARG A O 1
ATOM 744 N N . LEU A 1 97 ? -6.736 -6.894 -8.072 1.00 95.81 97 LEU A N 1
ATOM 745 C CA . LEU A 1 97 ? -7.214 -5.780 -8.894 1.00 95.81 97 LEU A CA 1
ATOM 746 C C . LEU A 1 97 ? -8.203 -6.241 -9.961 1.00 95.81 97 LEU A C 1
ATOM 748 O O . LEU A 1 97 ? -9.206 -5.575 -10.188 1.00 95.81 97 LEU A O 1
ATOM 752 N N . LYS A 1 98 ? -7.932 -7.385 -10.596 1.00 95.12 98 LYS A N 1
ATOM 753 C CA . LYS A 1 98 ? -8.858 -7.985 -11.555 1.00 95.12 98 LYS A CA 1
ATOM 754 C C . LYS A 1 98 ? -10.204 -8.307 -10.908 1.00 95.12 98 LYS A C 1
ATOM 756 O O . LYS A 1 98 ? -11.220 -8.011 -11.516 1.00 95.12 98 LYS A O 1
ATOM 761 N N . ASP A 1 99 ? -10.202 -8.889 -9.714 1.00 94.81 99 ASP A N 1
ATOM 762 C CA . ASP A 1 99 ? -11.428 -9.293 -9.021 1.00 94.81 99 ASP A CA 1
ATOM 763 C C . ASP A 1 99 ? -12.311 -8.065 -8.719 1.00 94.81 99 ASP A C 1
ATOM 765 O O . ASP A 1 99 ? -13.505 -8.067 -9.018 1.00 94.81 99 ASP A O 1
ATOM 769 N N . LEU A 1 100 ? -11.702 -6.964 -8.256 1.00 95.06 100 LEU A N 1
ATOM 770 C CA . LEU A 1 100 ? -12.390 -5.677 -8.090 1.00 95.06 100 LEU A CA 1
ATOM 771 C C . LEU A 1 100 ? -12.916 -5.111 -9.414 1.00 95.06 100 LEU A C 1
ATOM 773 O O . LEU A 1 100 ? -14.039 -4.620 -9.477 1.00 95.06 100 LEU A O 1
ATOM 777 N N . GLU A 1 101 ? -12.108 -5.142 -10.473 1.00 95.19 101 GLU A N 1
ATOM 778 C CA . GLU A 1 101 ? -12.498 -4.632 -11.789 1.00 95.19 101 GLU A CA 1
ATOM 779 C C . GLU A 1 101 ? -13.635 -5.451 -12.422 1.00 95.19 101 GLU A C 1
ATOM 781 O O . GLU A 1 101 ? -14.525 -4.876 -13.046 1.00 95.19 101 GLU A O 1
ATOM 786 N N . ASP A 1 102 ? -13.633 -6.775 -12.269 1.00 93.94 102 ASP A N 1
ATOM 787 C CA . ASP A 1 102 ? -14.678 -7.650 -12.808 1.00 93.94 102 ASP A CA 1
ATOM 788 C C . ASP A 1 102 ? -16.043 -7.348 -12.164 1.00 93.94 102 ASP A C 1
ATOM 790 O O . ASP A 1 102 ? -17.062 -7.318 -12.865 1.00 93.94 102 ASP A O 1
ATOM 794 N N . GLU A 1 103 ? -16.054 -7.091 -10.851 1.00 94.44 103 GLU A N 1
ATOM 795 C CA . GLU A 1 103 ? -17.275 -6.768 -10.112 1.00 94.44 103 GLU A CA 1
ATOM 796 C C . GLU A 1 103 ? -17.733 -5.327 -10.373 1.00 94.44 103 GLU A C 1
ATOM 798 O O . GLU A 1 103 ? -18.880 -5.084 -10.750 1.00 94.44 103 GLU A O 1
ATOM 803 N N . LEU A 1 104 ? -16.827 -4.357 -10.211 1.00 93.25 104 LEU A N 1
ATOM 804 C CA . LEU A 1 104 ? -17.158 -2.929 -10.276 1.00 93.25 104 LEU A CA 1
ATOM 805 C C . LEU A 1 104 ? -17.284 -2.405 -11.710 1.00 93.25 104 LEU A C 1
ATOM 807 O O . LEU A 1 104 ? -17.824 -1.317 -11.918 1.00 93.25 104 LEU A O 1
ATOM 811 N N . LYS A 1 105 ? -16.769 -3.151 -12.694 1.00 91.81 105 LYS A N 1
ATOM 812 C CA . LYS A 1 105 ? -16.766 -2.822 -14.128 1.00 91.81 105 LYS A CA 1
ATOM 813 C C . LYS A 1 105 ? -16.329 -1.378 -14.418 1.00 91.81 105 LYS A C 1
ATOM 815 O O . LYS A 1 105 ? -17.038 -0.650 -15.121 1.00 91.81 105 LYS A O 1
ATOM 820 N N . PRO A 1 106 ? -15.169 -0.932 -13.898 1.00 88.94 106 PRO A N 1
ATOM 821 C CA . PRO A 1 106 ? -14.648 0.381 -14.232 1.00 88.94 106 PRO A CA 1
ATOM 822 C C . PRO A 1 106 ? -14.309 0.447 -15.728 1.00 88.94 106 PRO A C 1
ATOM 824 O O . PRO A 1 106 ? -13.979 -0.549 -16.368 1.00 88.94 106 PRO A O 1
ATOM 827 N N . ASN A 1 107 ? -14.308 1.654 -16.293 1.00 86.56 107 ASN A N 1
ATOM 828 C CA . ASN A 1 107 ? -13.934 1.877 -17.699 1.00 86.56 107 ASN A CA 1
ATOM 829 C C . ASN A 1 107 ? -12.421 1.725 -17.970 1.00 86.56 107 ASN A C 1
ATOM 831 O O . ASN A 1 107 ? -11.948 2.043 -19.061 1.00 86.56 107 ASN A O 1
ATOM 835 N N . THR A 1 108 ? -11.640 1.312 -16.973 1.00 84.69 108 THR A N 1
ATOM 836 C CA . THR A 1 108 ? -10.182 1.206 -17.028 1.00 84.69 108 THR A CA 1
ATOM 837 C C . THR A 1 108 ? -9.738 -0.101 -16.390 1.00 84.69 108 THR A C 1
ATOM 839 O O . THR A 1 108 ? -10.341 -0.547 -15.425 1.00 84.69 108 THR A O 1
ATOM 842 N N . LEU A 1 109 ? -8.678 -0.705 -16.931 1.00 89.69 109 LEU A N 1
ATOM 843 C CA . LEU A 1 109 ? -8.054 -1.915 -16.387 1.00 89.69 109 LEU A CA 1
ATOM 844 C C . LEU A 1 109 ? -6.572 -1.642 -16.183 1.00 89.69 109 LEU A C 1
ATOM 846 O O . LEU A 1 109 ? -5.914 -1.184 -17.124 1.00 89.69 109 LEU A O 1
ATOM 850 N N . TRP A 1 110 ? -6.016 -1.919 -15.004 1.00 90.56 110 TRP A N 1
ATOM 851 C CA . TRP A 1 110 ? -4.612 -1.611 -14.720 1.00 90.56 110 TRP A CA 1
ATOM 852 C C . TRP A 1 110 ? -3.856 -2.802 -14.136 1.00 90.56 110 TRP A C 1
ATOM 854 O O . TRP A 1 110 ? -4.169 -3.320 -13.070 1.00 90.56 110 TRP A O 1
ATOM 864 N N . ARG A 1 111 ? -2.792 -3.214 -14.832 1.00 90.31 111 ARG A N 1
ATOM 865 C CA . ARG A 1 111 ? -1.788 -4.160 -14.330 1.00 90.31 111 ARG A CA 1
ATOM 866 C C . ARG A 1 111 ? -0.413 -3.519 -14.268 1.00 90.31 111 ARG A C 1
ATOM 868 O O . ARG A 1 111 ? -0.042 -2.746 -15.163 1.00 90.31 111 ARG A O 1
ATOM 875 N N . ALA A 1 112 ? 0.342 -3.844 -13.228 1.00 88.81 112 ALA A N 1
ATOM 876 C CA . ALA A 1 112 ? 1.687 -3.326 -13.045 1.00 88.81 112 ALA A CA 1
ATOM 877 C C . ALA A 1 112 ? 2.667 -4.454 -12.700 1.00 88.81 112 ALA A C 1
ATOM 879 O O . ALA A 1 112 ? 2.319 -5.338 -11.913 1.00 88.81 112 ALA A O 1
ATOM 880 N N . PRO A 1 113 ? 3.884 -4.430 -13.273 1.00 91.69 113 PRO A N 1
ATOM 881 C CA . PRO A 1 113 ? 4.974 -5.209 -12.722 1.00 91.69 113 PRO A CA 1
ATOM 882 C C . PRO A 1 113 ? 5.422 -4.571 -11.405 1.00 91.69 113 PRO A C 1
ATOM 884 O O . PRO A 1 113 ? 5.366 -3.351 -11.287 1.00 91.69 113 PRO A O 1
ATOM 887 N N . HIS A 1 114 ? 5.930 -5.345 -10.456 1.00 93.25 114 HIS A N 1
ATOM 888 C CA . HIS A 1 114 ? 6.449 -4.852 -9.185 1.00 93.25 114 HIS A CA 1
ATOM 889 C C . HIS A 1 114 ? 7.932 -5.193 -9.027 1.00 93.25 114 HIS A C 1
ATOM 891 O O . HIS A 1 114 ? 8.425 -6.223 -9.485 1.00 93.25 114 HIS A O 1
ATOM 897 N N . THR A 1 115 ? 8.680 -4.319 -8.358 1.00 92.62 115 THR A N 1
ATOM 898 C CA . THR A 1 115 ? 10.097 -4.591 -8.079 1.00 92.62 115 THR A CA 1
ATOM 899 C C . THR A 1 115 ? 10.261 -5.683 -7.022 1.00 92.62 115 THR A C 1
ATOM 901 O O . THR A 1 115 ? 9.398 -5.865 -6.167 1.00 92.62 115 THR A O 1
ATOM 904 N N . SER A 1 116 ? 11.419 -6.347 -6.985 1.00 92.44 116 SER A N 1
ATOM 905 C CA . SER A 1 116 ? 11.749 -7.301 -5.911 1.00 92.44 116 SER A CA 1
ATOM 906 C C . SER A 1 116 ? 11.805 -6.669 -4.513 1.00 92.44 116 SER A C 1
ATOM 908 O O . SER A 1 116 ? 11.772 -7.388 -3.518 1.00 92.44 116 SER A O 1
ATOM 910 N N . ALA A 1 117 ? 11.888 -5.336 -4.424 1.00 93.44 117 ALA A N 1
ATOM 911 C CA . ALA A 1 117 ? 11.801 -4.607 -3.164 1.00 93.44 117 ALA A CA 1
ATOM 912 C C . ALA A 1 117 ? 10.358 -4.484 -2.647 1.00 93.44 117 ALA A C 1
ATOM 914 O O . ALA A 1 117 ? 10.167 -4.279 -1.451 1.00 93.44 117 ALA A O 1
ATOM 915 N N . THR A 1 118 ? 9.357 -4.630 -3.517 1.00 95.25 118 THR A N 1
ATOM 916 C CA . THR A 1 118 ? 7.941 -4.640 -3.149 1.00 95.25 118 THR A CA 1
ATOM 917 C C . THR A 1 118 ? 7.596 -6.017 -2.586 1.00 95.25 118 THR A C 1
ATOM 919 O O . THR A 1 118 ? 7.609 -7.010 -3.311 1.00 95.25 118 THR A O 1
ATOM 922 N N . VAL A 1 119 ? 7.318 -6.079 -1.286 1.00 96.31 119 VAL A N 1
ATOM 923 C CA . VAL A 1 119 ? 7.090 -7.317 -0.523 1.00 96.31 119 VAL A CA 1
ATOM 924 C C . VAL A 1 119 ? 5.777 -7.221 0.238 1.00 96.31 119 VAL A C 1
ATOM 926 O O . VAL A 1 119 ? 5.420 -6.134 0.681 1.00 96.31 119 VAL A O 1
ATOM 929 N N . GLY A 1 120 ? 5.065 -8.337 0.398 1.00 96.56 120 GLY A N 1
ATOM 930 C CA . GLY A 1 120 ? 3.816 -8.365 1.163 1.00 96.56 120 GLY A CA 1
ATOM 931 C C . GLY A 1 120 ? 4.095 -8.380 2.664 1.00 96.56 120 GLY A C 1
ATOM 932 O O . GLY A 1 120 ? 4.925 -9.165 3.120 1.00 96.56 120 GLY A O 1
ATOM 933 N N . ILE A 1 121 ? 3.403 -7.561 3.451 1.00 95.38 121 ILE A N 1
ATOM 934 C CA . ILE A 1 121 ? 3.579 -7.502 4.911 1.00 95.38 121 ILE A CA 1
ATOM 935 C C . ILE A 1 121 ? 2.325 -8.000 5.643 1.00 95.38 121 ILE A C 1
ATOM 937 O O . ILE A 1 121 ? 1.228 -7.961 5.081 1.00 95.38 121 ILE A O 1
ATOM 941 N N . PRO A 1 122 ? 2.444 -8.537 6.874 1.00 93.88 122 PRO A N 1
ATOM 942 C CA . PRO A 1 122 ? 1.280 -8.684 7.742 1.00 93.88 122 PRO A CA 1
ATOM 943 C C . PRO A 1 122 ? 0.560 -7.340 7.845 1.00 93.88 122 PRO A C 1
ATOM 945 O O . PRO A 1 122 ? 1.194 -6.334 8.137 1.00 93.88 122 PRO A O 1
ATOM 948 N N . SER A 1 123 ? -0.736 -7.335 7.560 1.00 87.31 123 SER A N 1
ATOM 949 C CA . SER A 1 123 ? -1.486 -6.088 7.489 1.00 87.31 123 SER A CA 1
ATOM 950 C C . SER A 1 123 ? -1.867 -5.603 8.883 1.00 87.31 123 SER A C 1
ATOM 952 O O . SER A 1 123 ? -2.405 -6.380 9.679 1.00 87.31 123 SER A O 1
ATOM 954 N N . VAL A 1 124 ? -1.605 -4.324 9.141 1.00 91.88 124 VAL A N 1
ATOM 955 C CA . VAL A 1 124 ? -2.072 -3.583 10.314 1.00 91.88 124 VAL A CA 1
ATOM 956 C C . VAL A 1 124 ? -2.730 -2.326 9.774 1.00 91.88 124 VAL A C 1
ATOM 958 O O . VAL A 1 124 ? -2.078 -1.313 9.537 1.00 91.88 124 VAL A O 1
ATOM 961 N N . ARG A 1 125 ? -4.038 -2.409 9.520 1.00 92.38 125 ARG A N 1
ATOM 962 C CA . ARG A 1 125 ? -4.783 -1.243 9.056 1.00 92.38 125 ARG A CA 1
ATOM 963 C C . ARG A 1 125 ? -4.912 -0.249 10.196 1.00 92.38 125 ARG A C 1
ATOM 965 O O . ARG A 1 125 ? -5.338 -0.620 11.285 1.00 92.38 125 ARG A O 1
ATOM 972 N N . ILE A 1 126 ? -4.588 1.000 9.910 1.00 95.44 126 ILE A N 1
ATOM 973 C CA . ILE A 1 126 ? -4.807 2.133 10.802 1.00 95.44 126 ILE A CA 1
ATOM 974 C C . ILE A 1 126 ? -5.582 3.203 10.042 1.00 95.44 126 ILE A C 1
ATOM 976 O O . ILE A 1 126 ? -5.601 3.205 8.811 1.00 95.44 126 ILE A O 1
ATOM 980 N N . ASP A 1 127 ? -6.226 4.092 10.782 1.00 94.88 127 ASP A N 1
ATOM 981 C CA . ASP A 1 127 ? -7.104 5.124 10.244 1.00 94.88 127 ASP A CA 1
ATOM 982 C C . ASP A 1 127 ? -6.960 6.398 11.092 1.00 94.88 127 ASP A C 1
ATOM 984 O O . ASP A 1 127 ? -6.832 6.296 12.319 1.00 94.88 127 ASP A O 1
ATOM 988 N N . PRO A 1 128 ? -6.957 7.597 10.479 1.00 95.06 128 PRO A N 1
ATOM 989 C CA . PRO A 1 128 ? -6.682 8.842 11.191 1.00 95.06 128 PRO A CA 1
ATOM 990 C C . PRO A 1 128 ? -7.813 9.249 12.149 1.00 95.06 128 PRO A C 1
ATOM 992 O O . PRO A 1 128 ? -7.621 10.132 12.982 1.00 95.06 128 PRO A O 1
ATOM 995 N N . GLY A 1 129 ? -8.995 8.634 12.045 1.00 94.12 129 GLY A N 1
ATOM 996 C CA . GLY A 1 129 ? -10.099 8.783 12.991 1.00 94.12 129 GLY A CA 1
ATOM 997 C C . GLY A 1 129 ? -10.002 7.869 14.217 1.00 94.12 129 GLY A C 1
ATOM 998 O O . GLY A 1 129 ? -10.797 8.021 15.143 1.00 94.12 129 GLY A O 1
ATOM 999 N N . TRP A 1 130 ? -9.046 6.935 14.248 1.00 95.56 130 TRP A N 1
ATOM 1000 C CA . TRP A 1 130 ? -8.900 5.925 15.303 1.00 95.56 130 TRP A CA 1
ATOM 1001 C C . TRP A 1 130 ? -7.542 6.008 16.006 1.00 95.56 130 TRP A C 1
ATOM 1003 O O . TRP A 1 130 ? -6.865 5.000 16.233 1.00 95.56 130 TRP A O 1
ATOM 1013 N N . VAL A 1 131 ? -7.174 7.234 16.372 1.00 97.19 131 VAL A N 1
ATOM 1014 C CA . VAL A 1 131 ? -6.041 7.535 17.250 1.00 97.19 131 VAL A CA 1
ATOM 1015 C C . VAL A 1 131 ? -6.569 7.858 18.643 1.00 97.19 131 VAL A C 1
ATOM 1017 O O . VAL A 1 131 ? -7.563 8.572 18.789 1.00 97.19 131 VAL A O 1
ATOM 1020 N N . VAL A 1 132 ? -5.919 7.312 19.666 1.00 97.12 132 VAL A N 1
ATOM 1021 C CA . VAL A 1 132 ? -6.279 7.501 21.070 1.00 97.12 132 VAL A CA 1
ATOM 1022 C C . VAL A 1 132 ? -5.078 7.946 21.894 1.00 97.12 132 VAL A C 1
ATOM 1024 O O . VAL A 1 132 ? -3.973 7.453 21.694 1.00 97.12 132 VAL A O 1
ATOM 1027 N N . ASP A 1 133 ? -5.306 8.832 22.855 1.00 96.94 133 ASP A N 1
ATOM 1028 C CA . ASP A 1 133 ? -4.371 9.115 23.938 1.00 96.94 133 ASP A CA 1
ATOM 1029 C C . ASP A 1 133 ? -4.599 8.112 25.072 1.00 96.94 133 ASP A C 1
ATOM 1031 O O . ASP A 1 133 ? -5.708 7.990 25.604 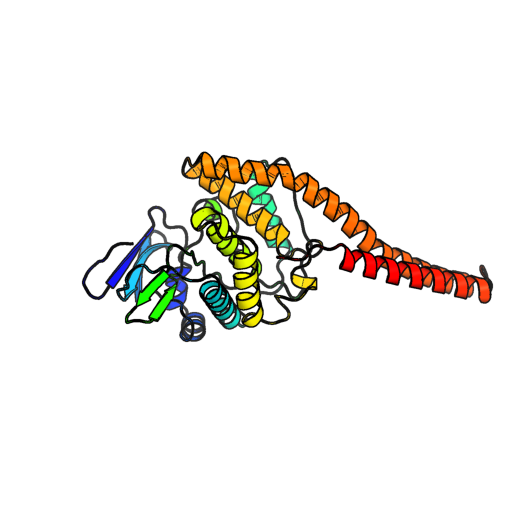1.00 96.94 133 ASP A O 1
ATOM 1035 N N . VAL A 1 134 ? -3.552 7.369 25.419 1.00 95.81 134 VAL A N 1
ATOM 1036 C CA . VAL A 1 134 ? -3.536 6.422 26.529 1.00 95.81 134 VAL A CA 1
ATOM 1037 C C . VAL A 1 134 ? -2.461 6.877 27.506 1.00 95.81 134 VAL A C 1
ATOM 1039 O O . VAL A 1 134 ? -1.276 6.671 27.275 1.00 95.81 134 VAL A O 1
ATOM 1042 N N . GLU A 1 135 ? -2.882 7.466 28.626 1.00 92.12 135 GLU A N 1
ATOM 1043 C CA . GLU A 1 135 ? -1.976 7.936 29.690 1.00 92.12 135 GLU A CA 1
ATOM 1044 C C . GLU A 1 135 ? -0.927 8.964 29.214 1.00 92.12 135 GLU A C 1
ATOM 1046 O O . GLU A 1 135 ? 0.194 8.990 29.719 1.00 92.12 135 GLU A O 1
ATOM 1051 N N . GLY A 1 136 ? -1.300 9.846 28.281 1.00 92.12 136 GLY A N 1
ATOM 1052 C CA . GLY A 1 136 ? -0.426 10.884 27.728 1.00 92.12 136 GLY A CA 1
ATOM 1053 C C . GLY A 1 136 ? 0.425 10.422 26.544 1.00 92.12 136 GLY A C 1
ATOM 1054 O O . GLY A 1 136 ? 1.252 11.196 26.059 1.00 92.12 136 GLY A O 1
ATOM 1055 N N . GLU A 1 137 ? 0.247 9.182 26.080 1.00 94.81 137 GLU A N 1
ATOM 1056 C CA . GLU A 1 137 ? 0.884 8.657 24.873 1.00 94.81 137 GLU A CA 1
ATOM 1057 C C . GLU A 1 137 ? -0.155 8.428 23.773 1.00 94.81 137 GLU A C 1
ATOM 1059 O O . GLU A 1 137 ? -1.133 7.699 23.954 1.00 94.81 137 GLU A O 1
ATOM 1064 N N . GLN A 1 138 ? 0.075 9.010 22.593 1.00 96.94 138 GLN A N 1
ATOM 1065 C CA . GLN A 1 138 ? -0.756 8.727 21.426 1.00 96.94 138 GLN A CA 1
ATOM 1066 C C . GLN A 1 138 ? -0.500 7.310 20.911 1.00 96.94 138 GLN A C 1
ATOM 1068 O O . GLN A 1 138 ? 0.643 6.856 20.807 1.00 96.94 138 GLN A O 1
ATOM 1073 N N . CYS A 1 139 ? -1.579 6.619 20.558 1.00 97.69 139 CYS A N 1
ATOM 1074 C CA . CYS A 1 139 ? -1.568 5.283 19.989 1.00 97.69 139 CYS A CA 1
ATOM 1075 C C . CYS A 1 139 ? -2.610 5.153 18.871 1.00 97.69 139 CYS A C 1
ATOM 1077 O O . CYS A 1 139 ? -3.711 5.694 18.958 1.00 97.69 139 CYS A O 1
ATOM 1079 N N . VAL A 1 140 ? -2.298 4.374 17.838 1.00 97.50 140 VAL A N 1
ATOM 1080 C CA . VAL A 1 140 ? -3.253 3.981 16.791 1.00 97.50 140 VAL A CA 1
ATOM 1081 C C . VAL A 1 140 ? -3.926 2.656 17.140 1.00 97.50 140 VAL A C 1
ATOM 1083 O O . VAL A 1 140 ? -3.297 1.751 17.697 1.00 97.50 140 VAL A O 1
ATOM 1086 N N . LEU A 1 141 ? -5.206 2.517 16.793 1.00 97.06 141 LEU A N 1
ATOM 1087 C CA . LEU A 1 141 ? -5.923 1.248 16.919 1.00 97.06 141 LEU A CA 1
ATOM 1088 C C . LEU A 1 141 ? -5.774 0.400 15.640 1.00 97.06 141 LEU A C 1
ATOM 1090 O O . LEU A 1 141 ? -5.990 0.920 14.544 1.00 97.06 141 LEU A O 1
ATOM 1094 N N . PRO A 1 142 ? -5.477 -0.911 15.743 1.00 96.44 142 PRO A N 1
ATOM 1095 C CA . PRO A 1 142 ? -5.503 -1.812 14.597 1.00 96.44 142 PRO A CA 1
ATOM 1096 C C . PRO A 1 142 ? -6.942 -2.108 14.166 1.00 96.44 142 PRO A C 1
ATOM 1098 O O . PRO A 1 142 ? -7.756 -2.625 14.943 1.00 96.44 142 PRO A O 1
ATOM 1101 N N . LEU A 1 143 ? -7.225 -1.891 12.891 1.00 95.25 143 LEU A N 1
ATOM 1102 C CA . LEU A 1 143 ? -8.504 -2.185 12.263 1.00 95.25 143 LEU A CA 1
ATOM 1103 C C . LEU A 1 143 ? -8.431 -3.443 11.394 1.00 95.25 143 LEU A C 1
ATOM 1105 O O . LEU A 1 143 ? -7.379 -3.839 10.885 1.00 95.25 143 LEU A O 1
ATOM 1109 N N . ASN A 1 144 ? -9.589 -4.064 11.200 1.00 93.94 144 ASN A N 1
ATOM 1110 C CA . ASN A 1 144 ? -9.743 -5.135 10.230 1.00 93.94 144 ASN A CA 1
ATOM 1111 C C . ASN A 1 144 ? -9.916 -4.594 8.806 1.00 93.94 144 ASN A C 1
ATOM 1113 O O . ASN A 1 144 ? -10.157 -3.407 8.589 1.00 93.94 144 ASN A O 1
ATOM 1117 N N . GLN A 1 145 ? -9.797 -5.495 7.827 1.00 91.88 145 GLN A N 1
ATOM 1118 C CA . GLN A 1 145 ? -10.136 -5.183 6.438 1.00 91.88 145 GLN A CA 1
ATOM 1119 C C . GLN A 1 145 ? -11.596 -4.727 6.323 1.00 91.88 145 GLN A C 1
ATOM 1121 O O . GLN A 1 145 ? -12.428 -5.081 7.165 1.00 91.88 145 GLN A O 1
ATOM 1126 N N . SER A 1 146 ? -11.924 -3.974 5.279 1.00 92.94 146 SER A N 1
ATOM 1127 C CA . SER A 1 146 ? -13.287 -3.486 5.116 1.00 92.94 146 SER A CA 1
ATOM 1128 C C . SER A 1 146 ? -14.220 -4.566 4.584 1.00 92.94 146 SER A C 1
ATOM 1130 O O . SER A 1 146 ? -13.787 -5.628 4.125 1.00 92.94 146 SER A O 1
ATOM 1132 N N . VAL A 1 147 ? -15.526 -4.308 4.665 1.00 94.88 147 VAL A N 1
ATOM 1133 C CA . VAL A 1 147 ? -16.542 -5.243 4.168 1.00 94.88 147 VAL A CA 1
ATOM 1134 C C . VAL A 1 147 ? -16.394 -5.429 2.659 1.00 94.88 147 VAL A C 1
ATOM 1136 O O . VAL A 1 147 ? -16.420 -6.561 2.184 1.00 94.88 147 VAL A O 1
ATOM 1139 N N . SER A 1 148 ? -16.147 -4.347 1.918 1.00 95.00 148 SER A N 1
ATOM 1140 C CA . SER A 1 148 ? -15.911 -4.408 0.474 1.00 95.00 148 SER A CA 1
ATOM 1141 C C . SER A 1 148 ? -14.709 -5.279 0.126 1.00 95.00 148 SER A C 1
ATOM 1143 O O . SER A 1 148 ? -14.782 -6.092 -0.786 1.00 95.00 148 SER A O 1
ATOM 1145 N N . GLU A 1 149 ? -13.613 -5.189 0.879 1.00 94.00 149 GLU A N 1
ATOM 1146 C CA . GLU A 1 149 ? -12.463 -6.062 0.636 1.00 94.00 149 GLU A CA 1
ATOM 1147 C C . GLU A 1 149 ? -12.719 -7.516 1.015 1.00 94.00 149 GLU A C 1
ATOM 1149 O O . GLU A 1 149 ? -12.211 -8.399 0.334 1.00 94.00 149 GLU A O 1
ATOM 1154 N N . LEU A 1 150 ? -13.482 -7.784 2.080 1.00 93.94 150 LEU A N 1
ATOM 1155 C CA . LEU A 1 150 ? -13.875 -9.154 2.409 1.00 93.94 150 LEU A CA 1
ATOM 1156 C C . LEU A 1 150 ? -14.680 -9.785 1.262 1.00 93.94 150 LEU A C 1
ATOM 1158 O O . LEU A 1 150 ? -14.491 -10.961 0.964 1.00 93.94 150 LEU A O 1
ATOM 1162 N N . LEU A 1 151 ? -15.589 -9.020 0.657 1.00 94.44 151 LEU A N 1
ATOM 1163 C CA . LEU A 1 151 ? -16.484 -9.523 -0.382 1.00 94.44 151 LEU A CA 1
ATOM 1164 C C . LEU A 1 151 ? -15.797 -9.648 -1.745 1.00 94.44 151 LEU A C 1
ATOM 1166 O O . LEU A 1 151 ? -16.107 -10.574 -2.489 1.00 94.44 151 LEU A O 1
ATOM 1170 N N . LEU A 1 152 ? -14.899 -8.716 -2.076 1.00 95.31 152 LEU A N 1
ATOM 1171 C CA . LEU A 1 152 ? -14.406 -8.538 -3.446 1.00 95.31 152 LEU A CA 1
ATOM 1172 C C . LEU A 1 152 ? -12.943 -8.924 -3.649 1.00 95.31 152 LEU A C 1
ATOM 1174 O O . LEU A 1 152 ? -12.495 -9.016 -4.789 1.00 95.31 152 LEU A O 1
ATOM 1178 N N . CYS A 1 153 ? -12.180 -9.123 -2.575 1.00 93.75 153 CYS A N 1
ATOM 1179 C CA . CYS A 1 153 ? -10.738 -9.286 -2.673 1.00 93.75 153 CYS A CA 1
ATOM 1180 C C . CYS A 1 153 ? -10.228 -10.581 -2.027 1.00 93.75 153 CYS A C 1
ATOM 1182 O O . CYS A 1 153 ? -10.820 -11.139 -1.106 1.00 93.75 153 CYS A O 1
ATOM 1184 N N . GLY A 1 154 ? -9.045 -11.020 -2.468 1.00 89.81 154 GLY A N 1
ATOM 1185 C CA . GLY A 1 154 ? -8.333 -12.148 -1.871 1.00 89.81 154 GLY A CA 1
ATOM 1186 C C . GLY A 1 154 ? -7.739 -11.868 -0.480 1.00 89.81 154 GLY A C 1
ATOM 1187 O O . GLY A 1 154 ? -7.832 -10.774 0.085 1.00 89.81 154 GLY A O 1
ATOM 1188 N N . THR A 1 155 ? -7.092 -12.882 0.099 1.00 90.00 155 THR A N 1
ATOM 1189 C CA . THR A 1 155 ? -6.488 -12.826 1.446 1.00 90.00 155 THR A CA 1
ATOM 1190 C C . THR A 1 155 ? -4.969 -12.632 1.433 1.00 90.00 155 THR A C 1
ATOM 1192 O O . THR A 1 155 ? -4.300 -12.850 2.447 1.00 90.00 155 THR A O 1
ATOM 1195 N N . GLU A 1 156 ? -4.381 -12.311 0.284 1.00 93.75 156 GLU A N 1
ATOM 1196 C CA . GLU A 1 156 ? -2.951 -12.063 0.153 1.00 93.75 156 GLU A CA 1
ATOM 1197 C C . GLU A 1 156 ? -2.494 -10.845 0.962 1.00 93.75 156 GLU A C 1
ATOM 1199 O O . GLU A 1 156 ? -3.250 -9.925 1.278 1.00 93.75 156 GLU A O 1
ATOM 1204 N N . ARG A 1 157 ? -1.207 -10.850 1.305 1.00 94.56 157 ARG A N 1
ATOM 1205 C CA . ARG A 1 157 ? -0.567 -9.722 1.972 1.00 94.56 157 ARG A CA 1
ATOM 1206 C C . ARG A 1 157 ? -0.289 -8.632 0.958 1.00 94.56 157 ARG A C 1
ATOM 1208 O O . ARG A 1 157 ? 0.401 -8.885 -0.028 1.00 94.56 157 ARG A O 1
ATOM 1215 N N . LEU A 1 158 ? -0.778 -7.433 1.229 1.00 95.75 158 LEU A N 1
ATOM 1216 C CA . LEU A 1 158 ? -0.454 -6.255 0.438 1.00 95.75 158 LEU A CA 1
ATOM 1217 C C . LEU A 1 158 ? 0.926 -5.715 0.838 1.00 95.75 158 LEU A C 1
ATOM 1219 O O . LEU A 1 158 ? 1.399 -5.991 1.947 1.00 95.75 158 LEU A O 1
ATOM 1223 N N . PRO A 1 159 ? 1.615 -4.986 -0.049 1.00 96.06 159 PRO A N 1
ATOM 1224 C CA . PRO A 1 159 ? 2.844 -4.310 0.328 1.00 96.06 159 PRO A CA 1
ATOM 1225 C C . PRO A 1 159 ? 2.568 -3.099 1.217 1.00 96.06 159 PRO A C 1
ATOM 1227 O O . PRO A 1 159 ? 1.499 -2.504 1.140 1.00 96.06 159 PRO A O 1
ATOM 1230 N N . GLY A 1 160 ? 3.558 -2.685 2.013 1.00 94.88 160 GLY A N 1
ATOM 1231 C CA . GLY A 1 160 ? 3.401 -1.550 2.937 1.00 94.88 160 GLY A CA 1
ATOM 1232 C C . GLY A 1 160 ? 2.988 -0.241 2.257 1.00 94.88 160 GLY A C 1
ATOM 1233 O O . GLY A 1 160 ? 2.196 0.520 2.806 1.00 94.88 160 GLY A O 1
ATOM 1234 N N . ILE A 1 161 ? 3.416 -0.025 1.007 1.00 95.62 161 ILE A N 1
ATOM 1235 C CA . ILE A 1 161 ? 2.979 1.130 0.209 1.00 95.62 161 ILE A CA 1
ATOM 1236 C C . ILE A 1 161 ? 1.461 1.130 -0.060 1.00 95.62 161 ILE A C 1
ATOM 1238 O O . ILE A 1 161 ? 0.882 2.193 -0.234 1.00 95.62 161 ILE A O 1
ATOM 1242 N N . ALA A 1 162 ? 0.794 -0.029 -0.070 1.00 95.94 162 ALA A N 1
ATOM 1243 C CA . ALA A 1 162 ? -0.657 -0.094 -0.231 1.00 95.94 162 ALA A CA 1
ATOM 1244 C C . ALA A 1 162 ? -1.385 0.458 1.000 1.00 95.94 162 ALA A C 1
ATOM 1246 O O . ALA A 1 162 ? -2.322 1.236 0.861 1.00 95.94 162 ALA A O 1
ATOM 1247 N N . GLU A 1 163 ? -0.922 0.104 2.201 1.00 94.88 163 GLU A N 1
ATOM 1248 C CA . GLU A 1 163 ? -1.465 0.654 3.448 1.00 94.88 163 GLU A CA 1
ATOM 1249 C C . GLU A 1 163 ? -1.130 2.139 3.611 1.00 94.88 163 GLU A C 1
ATOM 1251 O O . GLU A 1 163 ? -1.977 2.899 4.068 1.00 94.88 163 GLU A O 1
ATOM 1256 N N . PHE A 1 164 ? 0.060 2.567 3.174 1.00 96.69 164 PHE A N 1
ATOM 1257 C CA . PHE A 1 164 ? 0.405 3.988 3.108 1.00 96.69 164 PHE A CA 1
ATOM 1258 C C . PHE A 1 164 ? -0.591 4.762 2.246 1.00 96.69 164 PHE A C 1
ATOM 1260 O O . PHE A 1 164 ? -1.114 5.784 2.678 1.00 96.69 164 PHE A O 1
ATOM 1267 N N . ILE A 1 165 ? -0.869 4.270 1.036 1.00 96.88 165 ILE A N 1
ATOM 1268 C CA . ILE A 1 165 ? -1.792 4.932 0.111 1.00 96.88 165 ILE A CA 1
ATOM 1269 C C . ILE A 1 165 ? -3.218 4.940 0.659 1.00 96.88 165 ILE A C 1
ATOM 1271 O O . ILE A 1 165 ? -3.912 5.937 0.509 1.00 96.88 165 ILE A O 1
ATOM 1275 N N . HIS A 1 166 ? -3.641 3.866 1.321 1.00 95.38 166 HIS A N 1
ATOM 1276 C CA . HIS A 1 166 ? -4.939 3.831 1.984 1.00 95.38 166 HIS A CA 1
ATOM 1277 C C . HIS A 1 166 ? -5.060 4.919 3.061 1.00 95.38 166 HIS A C 1
ATOM 1279 O O . HIS A 1 166 ? -6.027 5.681 3.069 1.00 95.38 166 HIS A O 1
ATOM 1285 N N . LEU A 1 167 ? -4.057 5.027 3.942 1.00 96.81 167 LEU A N 1
ATOM 1286 C CA . LEU A 1 167 ? -4.035 6.036 5.001 1.00 96.81 167 LEU A CA 1
ATOM 1287 C C . LEU A 1 167 ? -3.966 7.458 4.433 1.00 96.81 167 LEU A C 1
ATOM 1289 O O . LEU A 1 167 ? -4.685 8.341 4.895 1.00 96.81 167 LEU A O 1
ATOM 1293 N N . GLU A 1 168 ? -3.146 7.678 3.407 1.00 96.94 168 GLU A N 1
ATOM 1294 C CA . GLU A 1 168 ? -3.095 8.956 2.699 1.00 96.94 168 GLU A CA 1
ATOM 1295 C C . GLU A 1 168 ? -4.454 9.309 2.076 1.00 96.94 168 GLU A C 1
ATOM 1297 O O . GLU A 1 168 ? -4.887 10.455 2.193 1.00 96.94 168 GLU A O 1
ATOM 1302 N N . GLY A 1 169 ? -5.168 8.338 1.498 1.00 94.94 169 GLY A N 1
ATOM 1303 C CA . GLY A 1 169 ? -6.505 8.541 0.947 1.00 94.94 169 GLY A CA 1
ATOM 1304 C C . GLY A 1 169 ? -7.493 9.027 2.007 1.00 94.94 169 GLY A C 1
ATOM 1305 O O . GLY A 1 169 ? -8.191 10.015 1.782 1.00 94.94 169 GLY A O 1
ATOM 1306 N N . ARG A 1 170 ? -7.496 8.401 3.194 1.00 94.62 170 ARG A N 1
ATOM 1307 C CA . ARG A 1 170 ? -8.304 8.852 4.346 1.00 94.62 170 ARG A CA 1
ATOM 1308 C C . ARG A 1 170 ? -7.901 10.250 4.816 1.00 94.62 170 ARG A C 1
ATOM 1310 O O . ARG A 1 170 ? -8.752 11.079 5.111 1.00 94.62 170 ARG A O 1
ATOM 1317 N N . LEU A 1 171 ? -6.606 10.553 4.863 1.00 96.06 171 LEU A N 1
ATOM 1318 C CA . LEU A 1 171 ? -6.121 11.873 5.267 1.00 96.06 171 LEU A CA 1
ATOM 1319 C C . LEU A 1 171 ? -6.562 12.989 4.309 1.00 96.06 171 LEU A C 1
ATOM 1321 O O . LEU A 1 171 ? -6.904 14.087 4.751 1.00 96.06 171 LEU A O 1
ATOM 1325 N N . VAL A 1 172 ? -6.578 12.723 3.005 1.00 94.31 172 VAL A N 1
ATOM 1326 C CA . VAL A 1 172 ? -7.063 13.691 2.014 1.00 94.31 172 VAL A CA 1
ATOM 1327 C C . VAL A 1 172 ? -8.585 13.820 2.072 1.00 94.31 172 VAL A C 1
ATOM 1329 O O . VAL A 1 172 ? -9.089 14.940 2.108 1.00 94.31 172 VAL A O 1
ATOM 1332 N N . GLU A 1 173 ? -9.317 12.704 2.097 1.00 91.00 173 GLU A N 1
ATOM 1333 C CA . GLU A 1 173 ? -10.787 12.710 2.059 1.00 91.00 173 GLU A CA 1
ATOM 1334 C C . GLU A 1 173 ? -11.414 13.196 3.372 1.00 91.00 173 GLU A C 1
ATOM 1336 O O . GLU A 1 173 ? -12.279 14.069 3.351 1.00 91.00 173 GLU A O 1
ATOM 1341 N N . ASP A 1 174 ? -10.955 12.670 4.507 1.00 90.12 174 ASP A N 1
ATOM 1342 C CA . ASP A 1 174 ? -11.634 12.832 5.797 1.00 90.12 174 ASP A CA 1
ATOM 1343 C C . ASP A 1 174 ? -11.048 13.989 6.618 1.00 90.12 174 ASP A C 1
ATOM 1345 O O . ASP A 1 174 ? -11.748 14.618 7.415 1.00 90.12 174 ASP A O 1
ATOM 1349 N N . LYS A 1 175 ? -9.754 14.286 6.436 1.00 91.75 175 LYS A N 1
ATOM 1350 C CA . LYS A 1 175 ? -9.042 15.350 7.168 1.00 91.75 175 LYS A CA 1
ATOM 1351 C C . LYS A 1 175 ? -8.668 16.549 6.288 1.00 91.75 175 LYS A C 1
ATOM 1353 O O . LYS A 1 175 ? -8.222 17.564 6.820 1.00 91.75 175 LYS A O 1
ATOM 1358 N N . GLY A 1 176 ? -8.869 16.471 4.969 1.00 93.44 176 GLY A N 1
ATOM 1359 C CA . GLY A 1 176 ? -8.645 17.589 4.049 1.00 93.44 176 GLY A CA 1
ATOM 1360 C C . GLY A 1 176 ? -7.184 18.031 3.939 1.00 93.44 176 GLY A C 1
ATOM 1361 O O . GLY A 1 176 ? -6.929 19.215 3.705 1.00 93.44 176 GLY A O 1
ATOM 1362 N N . LEU A 1 177 ? -6.225 17.117 4.143 1.00 95.25 177 LEU A N 1
ATOM 1363 C CA . LEU A 1 177 ? -4.801 17.454 4.070 1.00 95.25 177 LEU A CA 1
ATOM 1364 C C . LEU A 1 177 ? -4.428 17.976 2.678 1.00 95.25 177 LEU A C 1
ATOM 1366 O O . LEU A 1 177 ? -4.813 17.421 1.647 1.00 95.25 177 LEU A O 1
ATOM 1370 N N . ASN A 1 178 ? -3.630 19.040 2.660 1.00 95.44 178 ASN A N 1
ATOM 1371 C CA . ASN A 1 178 ? -3.105 19.618 1.428 1.00 95.44 178 ASN A CA 1
ATOM 1372 C C . ASN A 1 178 ? -1.825 18.886 0.950 1.00 95.44 178 ASN A C 1
ATOM 1374 O O . ASN A 1 178 ? -1.237 18.106 1.707 1.00 95.44 178 ASN A O 1
ATOM 1378 N N . PRO A 1 179 ? -1.350 19.141 -0.287 1.00 93.94 179 PRO A N 1
ATOM 1379 C CA . PRO A 1 179 ? -0.173 18.461 -0.833 1.00 93.94 179 PRO A CA 1
ATOM 1380 C C . PRO A 1 179 ? 1.105 18.595 0.009 1.00 93.94 179 PRO A C 1
ATOM 1382 O O . PRO A 1 179 ? 1.871 17.638 0.090 1.00 93.94 179 PRO A O 1
ATOM 1385 N N . ASP A 1 180 ? 1.330 19.737 0.667 1.00 95.50 180 ASP A N 1
ATOM 1386 C CA . ASP A 1 180 ? 2.515 19.935 1.511 1.00 95.50 180 ASP A CA 1
ATOM 1387 C C . ASP A 1 180 ? 2.453 19.055 2.767 1.00 95.50 180 ASP A C 1
ATOM 1389 O O . ASP A 1 180 ? 3.451 18.449 3.151 1.00 95.50 180 ASP A O 1
ATOM 1393 N N . GLN A 1 181 ? 1.269 18.904 3.367 1.00 96.75 181 GLN A N 1
ATOM 1394 C CA . GLN A 1 181 ? 1.063 18.012 4.512 1.00 96.75 181 GLN A CA 1
ATOM 1395 C C . GLN A 1 181 ? 1.203 16.534 4.125 1.00 96.75 181 GLN A C 1
ATOM 1397 O O . GLN A 1 181 ? 1.791 15.759 4.879 1.00 96.75 181 GLN A O 1
ATOM 1402 N N . ILE A 1 182 ? 0.716 16.141 2.942 1.00 96.69 182 ILE A N 1
ATOM 1403 C CA . ILE A 1 182 ? 0.914 14.779 2.418 1.00 96.69 182 ILE A CA 1
ATOM 1404 C C . ILE A 1 182 ? 2.390 14.500 2.150 1.00 96.69 182 ILE A C 1
ATOM 1406 O O . ILE A 1 182 ? 2.878 13.410 2.452 1.00 96.69 182 ILE A O 1
ATOM 1410 N N . LYS A 1 183 ? 3.130 15.489 1.645 1.00 96.31 183 LYS A N 1
ATOM 1411 C CA . LYS A 1 183 ? 4.577 15.371 1.481 1.00 96.31 183 LYS A CA 1
ATOM 1412 C C . LYS A 1 183 ? 5.278 15.171 2.824 1.00 96.31 183 LYS A C 1
ATOM 1414 O O . LYS A 1 183 ? 6.154 14.316 2.915 1.00 96.31 183 LYS A O 1
ATOM 1419 N N . THR A 1 184 ? 4.878 15.900 3.864 1.00 97.44 184 THR A N 1
ATOM 1420 C CA . THR A 1 184 ? 5.422 15.701 5.213 1.00 97.44 184 THR A CA 1
ATOM 1421 C C . THR A 1 184 ? 5.130 14.297 5.751 1.00 97.44 184 THR A C 1
ATOM 1423 O O . THR A 1 184 ? 6.054 13.617 6.198 1.00 97.44 184 THR A O 1
ATOM 1426 N N . PHE A 1 185 ? 3.885 13.826 5.626 1.00 97.88 185 PHE A N 1
ATOM 1427 C CA . PHE A 1 185 ? 3.494 12.453 5.969 1.00 97.88 185 PHE A CA 1
ATOM 1428 C C . PHE A 1 185 ? 4.355 11.411 5.235 1.00 97.88 185 PHE A C 1
ATOM 1430 O O . PHE A 1 185 ? 4.877 10.477 5.847 1.00 97.88 185 PHE A O 1
ATOM 1437 N N . PHE A 1 186 ? 4.557 11.596 3.927 1.00 97.50 186 PHE A N 1
ATOM 1438 C CA . PHE A 1 186 ? 5.378 10.709 3.109 1.00 97.50 186 PHE A CA 1
ATOM 1439 C C . PHE A 1 186 ? 6.848 10.685 3.533 1.00 97.50 186 PHE A C 1
ATOM 1441 O O . PHE A 1 186 ? 7.433 9.603 3.600 1.00 97.50 186 PHE A O 1
ATOM 1448 N N . GLU A 1 187 ? 7.459 11.841 3.809 1.00 97.62 187 GLU A N 1
ATOM 1449 C CA . GLU A 1 187 ? 8.869 11.884 4.208 1.00 97.62 187 GLU A CA 1
ATOM 1450 C C . GLU A 1 187 ? 9.093 11.172 5.548 1.00 97.62 187 GLU A C 1
ATOM 1452 O O . GLU A 1 187 ? 10.011 10.361 5.635 1.00 97.62 187 GLU A O 1
ATOM 1457 N N . HIS A 1 188 ? 8.211 11.354 6.537 1.00 98.25 188 HIS A N 1
ATOM 1458 C CA . HIS A 1 188 ? 8.339 10.660 7.829 1.00 98.25 188 HIS A CA 1
ATOM 1459 C C . HIS A 1 188 ? 8.101 9.149 7.702 1.00 98.25 188 HIS A C 1
ATOM 1461 O O . HIS A 1 188 ? 8.830 8.354 8.286 1.00 98.25 188 HIS A O 1
ATOM 1467 N N . TRP A 1 189 ? 7.153 8.716 6.864 1.00 98.06 189 TRP A N 1
ATOM 1468 C CA . TRP A 1 189 ? 7.011 7.288 6.553 1.00 98.06 189 TRP A CA 1
ATOM 1469 C C . TRP A 1 189 ? 8.273 6.710 5.901 1.00 98.06 189 TRP A C 1
ATOM 1471 O O . TRP A 1 189 ? 8.728 5.617 6.245 1.00 98.06 189 TRP A O 1
ATOM 1481 N N . LYS A 1 190 ? 8.852 7.447 4.949 1.00 97.06 190 LYS A N 1
ATOM 1482 C CA . LYS A 1 190 ? 10.041 7.040 4.197 1.00 97.06 190 LYS A CA 1
ATOM 1483 C C . LYS A 1 190 ? 11.295 6.935 5.070 1.00 97.06 190 LYS A C 1
ATOM 1485 O O . LYS A 1 190 ? 12.159 6.123 4.728 1.00 97.06 190 LYS A O 1
ATOM 1490 N N . GLU A 1 191 ? 11.401 7.739 6.124 1.00 97.81 191 GLU A N 1
ATOM 1491 C CA . GLU A 1 191 ? 12.501 7.706 7.098 1.00 97.81 191 GLU A CA 1
ATOM 1492 C C . GLU A 1 191 ? 12.498 6.422 7.942 1.00 97.81 191 GLU A C 1
ATOM 1494 O O . GLU A 1 191 ? 13.568 5.887 8.231 1.00 97.81 191 GLU A O 1
ATOM 1499 N N . GLU A 1 192 ? 11.317 5.875 8.238 1.00 97.94 192 GLU A N 1
ATOM 1500 C CA . GLU A 1 192 ? 11.160 4.710 9.117 1.00 97.94 192 GLU A CA 1
ATOM 1501 C C . GLU A 1 192 ? 11.180 3.356 8.387 1.00 97.94 192 GLU A C 1
ATOM 1503 O O . GLU A 1 192 ? 11.683 2.344 8.898 1.00 97.94 192 GLU A O 1
ATOM 1508 N N . VAL A 1 193 ? 10.633 3.295 7.167 1.00 97.19 193 VAL A N 1
ATOM 1509 C CA . VAL A 1 193 ? 10.606 2.040 6.400 1.00 97.19 193 VAL A CA 1
ATOM 1510 C C . VAL A 1 193 ? 11.982 1.686 5.822 1.00 97.19 193 VAL A C 1
ATOM 1512 O O . VAL A 1 193 ? 12.787 2.564 5.505 1.00 97.19 193 VAL A O 1
ATOM 1515 N N . PRO A 1 194 ? 12.267 0.392 5.562 1.00 96.38 194 PRO A N 1
ATOM 1516 C CA . PRO A 1 194 ? 13.491 -0.003 4.877 1.00 96.38 194 PRO A CA 1
ATOM 1517 C C . PRO A 1 194 ? 13.697 0.778 3.572 1.00 96.38 194 PRO A C 1
ATOM 1519 O O . PRO A 1 194 ? 12.847 0.741 2.684 1.00 96.38 194 PRO A O 1
ATOM 1522 N N . SER A 1 195 ? 14.869 1.394 3.396 1.00 95.19 195 SER A N 1
ATOM 1523 C CA . SER A 1 195 ? 15.183 2.287 2.260 1.00 95.19 195 SER A CA 1
ATOM 1524 C C . SER A 1 195 ? 14.921 1.694 0.867 1.00 95.19 195 SER A C 1
ATOM 1526 O O . SER A 1 195 ? 14.660 2.406 -0.103 1.00 95.19 195 SER A O 1
ATOM 1528 N N . ARG A 1 196 ? 14.958 0.362 0.742 1.00 95.12 196 ARG A N 1
ATOM 1529 C CA . ARG A 1 196 ? 14.585 -0.349 -0.490 1.00 95.12 196 ARG A CA 1
ATOM 1530 C C . ARG A 1 196 ? 13.098 -0.191 -0.852 1.00 95.12 196 ARG A C 1
ATOM 1532 O O . ARG A 1 196 ? 12.794 -0.124 -2.043 1.00 95.12 196 ARG A O 1
ATOM 1539 N N . TRP A 1 197 ? 12.198 -0.120 0.132 1.00 94.75 197 TRP A N 1
ATOM 1540 C CA . TRP A 1 197 ? 10.742 0.001 -0.045 1.00 94.75 197 TRP A CA 1
ATOM 1541 C C . TRP A 1 197 ? 10.329 1.399 -0.505 1.00 94.75 197 TRP A C 1
ATOM 1543 O O . TRP A 1 197 ? 9.425 1.525 -1.324 1.00 94.75 197 TRP A O 1
ATOM 1553 N N . SER A 1 198 ? 11.043 2.428 -0.050 1.00 94.56 198 SER A N 1
ATOM 1554 C CA . SER A 1 198 ? 10.850 3.830 -0.441 1.00 94.56 198 SER A CA 1
ATOM 1555 C C . SER A 1 198 ? 11.795 4.280 -1.566 1.00 94.56 198 SER A C 1
ATOM 1557 O O . SER A 1 198 ? 11.889 5.464 -1.895 1.00 94.56 198 SER A O 1
ATOM 1559 N N . SER A 1 199 ? 12.503 3.340 -2.203 1.00 93.50 199 SER A N 1
ATOM 1560 C CA . SER A 1 199 ? 13.399 3.657 -3.314 1.00 93.50 199 SER A CA 1
ATOM 1561 C C . SER A 1 199 ? 12.626 4.172 -4.530 1.00 93.50 199 SER A C 1
ATOM 1563 O O . SER A 1 199 ? 11.515 3.728 -4.824 1.00 93.50 199 SER A O 1
ATOM 1565 N N . ARG A 1 200 ? 13.263 5.034 -5.334 1.00 91.25 200 ARG A N 1
ATOM 1566 C CA . ARG A 1 200 ? 12.672 5.556 -6.582 1.00 91.25 200 ARG A CA 1
ATOM 1567 C C . ARG A 1 200 ? 12.143 4.451 -7.504 1.00 91.25 200 ARG A C 1
ATOM 1569 O O . ARG A 1 200 ? 11.139 4.638 -8.177 1.00 91.25 200 ARG A O 1
ATOM 1576 N N . LYS A 1 201 ? 12.813 3.293 -7.537 1.00 91.38 201 LYS A N 1
ATOM 1577 C CA . LYS A 1 201 ? 12.369 2.134 -8.325 1.00 91.38 201 LYS A CA 1
ATOM 1578 C C . LYS A 1 201 ? 11.114 1.490 -7.736 1.00 91.38 201 LYS A C 1
ATOM 1580 O O . LYS A 1 201 ? 10.212 1.180 -8.503 1.00 91.38 201 LYS A O 1
ATOM 1585 N N . ALA A 1 202 ? 11.066 1.290 -6.418 1.00 92.12 202 ALA A N 1
ATOM 1586 C CA . ALA A 1 202 ? 9.922 0.682 -5.737 1.00 92.12 202 ALA A CA 1
ATOM 1587 C C . ALA A 1 202 ? 8.666 1.565 -5.797 1.00 92.12 202 ALA A C 1
ATOM 1589 O O . ALA A 1 202 ? 7.556 1.046 -5.852 1.00 92.12 202 ALA A O 1
ATOM 1590 N N . LEU A 1 203 ? 8.851 2.886 -5.845 1.00 93.44 203 LEU A N 1
ATOM 1591 C CA . LEU A 1 203 ? 7.772 3.867 -5.933 1.00 93.44 203 LEU A CA 1
ATOM 1592 C C . LEU A 1 203 ? 7.391 4.262 -7.371 1.00 93.44 203 LEU A C 1
ATOM 1594 O O . LEU A 1 203 ? 6.403 4.967 -7.562 1.00 93.44 203 LEU A O 1
ATOM 1598 N N . SER A 1 204 ? 8.133 3.796 -8.379 1.00 91.12 204 SER A N 1
ATOM 1599 C CA . SER A 1 204 ? 7.915 4.169 -9.780 1.00 91.12 204 SER A CA 1
ATOM 1600 C C . SER A 1 204 ? 6.548 3.724 -10.297 1.00 91.12 204 SER A C 1
ATOM 1602 O O . SER A 1 204 ? 6.134 2.573 -10.131 1.00 91.12 204 SER A O 1
ATOM 1604 N N . THR A 1 205 ? 5.886 4.613 -11.036 1.00 86.75 205 THR A N 1
ATOM 1605 C CA . THR A 1 205 ? 4.560 4.377 -11.631 1.00 86.75 205 THR A CA 1
ATOM 1606 C C . THR A 1 205 ? 4.576 3.186 -12.592 1.00 86.75 205 THR A C 1
ATOM 1608 O O . THR A 1 205 ? 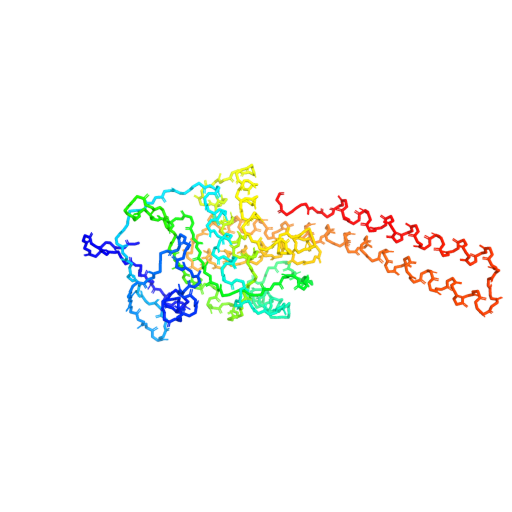3.650 2.377 -12.624 1.00 86.75 205 THR A O 1
ATOM 1611 N N . VAL A 1 206 ? 5.656 3.034 -13.369 1.00 86.00 206 VAL A N 1
ATOM 1612 C CA . VAL A 1 206 ? 5.815 1.930 -14.336 1.00 86.00 206 VAL A CA 1
ATOM 1613 C C . VAL A 1 206 ? 6.146 0.599 -13.651 1.00 86.00 206 VAL A C 1
ATOM 1615 O O . VAL A 1 206 ? 5.954 -0.453 -14.259 1.00 86.00 206 VAL A O 1
ATOM 1618 N N . LEU A 1 207 ? 6.657 0.634 -12.418 1.00 89.38 207 LEU A N 1
ATOM 1619 C CA . LEU A 1 207 ? 7.090 -0.531 -11.637 1.00 89.38 207 LEU A CA 1
ATOM 1620 C C . LEU A 1 207 ? 6.166 -0.819 -10.442 1.00 89.38 207 LEU A C 1
ATOM 1622 O O . LEU A 1 207 ? 6.620 -1.363 -9.433 1.00 89.38 207 LEU A O 1
ATOM 1626 N N . GLY A 1 208 ? 4.882 -0.464 -10.558 1.00 87.00 208 GLY A N 1
ATOM 1627 C CA . GLY A 1 208 ? 3.869 -0.875 -9.585 1.00 87.00 208 GLY A CA 1
ATOM 1628 C C . GLY A 1 208 ? 4.036 -0.223 -8.213 1.00 87.00 208 GLY A C 1
ATOM 1629 O O . GLY A 1 208 ? 3.768 -0.855 -7.190 1.00 87.00 208 GLY A O 1
ATOM 1630 N N . GLY A 1 209 ? 4.517 1.023 -8.198 1.00 91.31 209 GLY A N 1
ATOM 1631 C CA . GLY A 1 209 ? 4.632 1.858 -7.005 1.00 91.31 209 GLY A CA 1
ATOM 1632 C C . GLY A 1 209 ? 3.307 2.491 -6.572 1.00 91.31 209 GLY A C 1
ATOM 1633 O O . GLY A 1 209 ? 2.249 1.885 -6.689 1.00 91.31 209 GLY A O 1
ATOM 1634 N N . ALA A 1 210 ? 3.343 3.727 -6.076 1.00 92.75 210 ALA A N 1
ATOM 1635 C CA . ALA A 1 210 ? 2.206 4.390 -5.422 1.00 92.75 210 ALA A CA 1
ATOM 1636 C C . ALA A 1 210 ? 0.890 4.380 -6.234 1.00 92.75 210 ALA A C 1
ATOM 1638 O O . ALA A 1 210 ? -0.177 4.069 -5.708 1.00 92.75 210 ALA A O 1
ATOM 1639 N N . TRP A 1 211 ? 0.956 4.673 -7.533 1.00 92.25 211 TRP A N 1
ATOM 1640 C CA . TRP A 1 211 ? -0.235 4.919 -8.353 1.00 92.25 211 TRP A CA 1
ATOM 1641 C C . TRP A 1 211 ? -1.134 3.702 -8.595 1.00 92.25 211 TRP A C 1
ATOM 1643 O O . TRP A 1 211 ? -2.352 3.861 -8.661 1.00 92.25 211 TRP A O 1
ATOM 1653 N N . ILE A 1 212 ? -0.573 2.491 -8.699 1.00 94.62 212 ILE A N 1
ATOM 1654 C CA . ILE A 1 212 ? -1.403 1.281 -8.826 1.00 94.62 212 ILE A CA 1
ATOM 1655 C C . ILE A 1 212 ? -2.147 0.994 -7.517 1.00 94.62 212 ILE A C 1
ATOM 1657 O O . ILE A 1 212 ? -3.294 0.559 -7.535 1.00 94.62 212 ILE A O 1
ATOM 1661 N N . TRP A 1 213 ? -1.524 1.302 -6.379 1.00 95.94 213 TRP A N 1
ATOM 1662 C CA . TRP A 1 213 ? -2.155 1.162 -5.072 1.00 95.94 213 TRP A CA 1
ATOM 1663 C C . TRP A 1 213 ? -3.175 2.263 -4.801 1.00 95.94 213 TRP A C 1
ATOM 1665 O O . TRP A 1 213 ? -4.156 2.008 -4.114 1.00 95.94 213 TRP A O 1
ATOM 1675 N N . ARG A 1 214 ? -3.019 3.445 -5.412 1.00 95.44 214 ARG A N 1
ATOM 1676 C CA . ARG A 1 214 ? -4.080 4.462 -5.425 1.00 95.44 214 ARG A CA 1
ATOM 1677 C C . ARG A 1 214 ? -5.279 3.984 -6.219 1.00 95.44 214 ARG A C 1
ATOM 1679 O O . ARG A 1 214 ? -6.404 4.139 -5.772 1.00 95.44 214 ARG A O 1
ATOM 1686 N N . TYR A 1 215 ? -5.028 3.385 -7.380 1.00 96.12 215 TYR A N 1
ATOM 1687 C CA . TYR A 1 215 ? -6.084 2.783 -8.182 1.00 96.12 215 TYR A CA 1
ATOM 1688 C C . TYR A 1 215 ? -6.831 1.699 -7.398 1.00 96.12 215 TYR A C 1
ATOM 1690 O O . TYR A 1 215 ? -8.057 1.723 -7.350 1.00 96.12 215 TYR A O 1
ATOM 1698 N N . TYR A 1 216 ? -6.092 0.817 -6.720 1.00 96.44 216 TYR A N 1
ATOM 1699 C CA . TYR A 1 216 ? -6.658 -0.160 -5.791 1.00 96.44 216 TYR A CA 1
ATOM 1700 C C . TYR A 1 216 ? -7.528 0.494 -4.707 1.00 96.44 216 TYR A C 1
ATOM 1702 O O . TYR A 1 216 ? -8.683 0.104 -4.550 1.00 96.44 216 TYR A O 1
ATOM 1710 N N . ASP A 1 217 ? -6.993 1.484 -3.985 1.00 96.25 217 ASP A N 1
ATOM 1711 C CA . ASP A 1 217 ? -7.714 2.156 -2.902 1.00 96.25 217 ASP A CA 1
ATOM 1712 C C . ASP A 1 217 ? -9.013 2.780 -3.419 1.00 96.25 217 ASP A C 1
ATOM 1714 O O . ASP A 1 217 ? -10.081 2.464 -2.911 1.00 96.25 217 ASP A O 1
ATOM 1718 N N . VAL A 1 218 ? -8.966 3.538 -4.518 1.00 96.50 218 VAL A N 1
ATOM 1719 C CA . VAL A 1 218 ? -10.157 4.186 -5.090 1.00 96.50 218 VAL A CA 1
ATOM 1720 C C . VAL A 1 218 ? -11.213 3.175 -5.560 1.00 96.50 218 VAL A C 1
ATOM 1722 O O . VAL A 1 218 ? -12.408 3.455 -5.460 1.00 96.50 218 VAL A O 1
ATOM 1725 N N . LEU A 1 219 ? -10.823 1.988 -6.041 1.00 97.19 219 LEU A N 1
ATOM 1726 C CA . LEU A 1 219 ? -11.785 0.919 -6.341 1.00 97.19 219 LEU A CA 1
ATOM 1727 C C . LEU A 1 219 ? -12.477 0.404 -5.072 1.00 97.19 219 LEU A C 1
ATOM 1729 O O . LEU A 1 219 ? -13.694 0.222 -5.076 1.00 97.19 219 LEU A O 1
ATOM 1733 N N . VAL A 1 220 ? -11.726 0.206 -3.985 1.00 96.50 220 VAL A N 1
ATOM 1734 C CA . VAL A 1 220 ? -12.294 -0.188 -2.687 1.00 96.50 220 VAL A CA 1
ATOM 1735 C C . VAL A 1 220 ? -13.218 0.907 -2.154 1.00 96.50 220 VAL A C 1
ATOM 1737 O O . VAL A 1 220 ? -14.342 0.599 -1.764 1.00 96.50 220 VAL A O 1
ATOM 1740 N N . VAL A 1 221 ? -12.796 2.173 -2.219 1.00 95.62 221 VAL A N 1
ATOM 1741 C CA . VAL A 1 221 ? -13.617 3.337 -1.853 1.00 95.62 221 VAL A CA 1
ATOM 1742 C C . VAL A 1 221 ? -14.923 3.347 -2.642 1.00 95.62 221 VAL A C 1
ATOM 1744 O O . VAL A 1 221 ? -15.989 3.447 -2.050 1.00 95.62 221 VAL A O 1
ATOM 1747 N N . ASN A 1 222 ? -14.863 3.168 -3.963 1.00 96.31 222 ASN A N 1
ATOM 1748 C CA . ASN A 1 222 ? -16.049 3.107 -4.813 1.00 96.31 222 ASN A CA 1
ATOM 1749 C C . ASN A 1 222 ? -17.021 1.998 -4.368 1.00 96.31 222 ASN A C 1
ATOM 1751 O O . ASN A 1 222 ? -18.225 2.232 -4.278 1.00 96.31 222 ASN A O 1
ATOM 1755 N N . ALA A 1 223 ? -16.506 0.804 -4.057 1.00 96.88 223 ALA A N 1
ATOM 1756 C CA . ALA A 1 223 ? -17.316 -0.304 -3.557 1.00 96.88 223 ALA A CA 1
ATOM 1757 C C . ALA A 1 223 ? -17.948 0.006 -2.188 1.00 96.88 223 ALA A C 1
ATOM 1759 O O . ALA A 1 223 ? -19.130 -0.254 -1.977 1.00 96.88 223 ALA A O 1
ATOM 1760 N N . GLU A 1 224 ? -17.175 0.581 -1.261 1.00 95.25 224 GLU A N 1
ATOM 1761 C CA . GLU A 1 224 ? -17.670 1.011 0.053 1.00 95.25 224 GLU A CA 1
ATOM 1762 C C . GLU A 1 224 ? -18.753 2.080 -0.057 1.00 95.25 224 GLU A C 1
ATOM 1764 O O . GLU A 1 224 ? -19.768 1.990 0.628 1.00 95.25 224 GLU A O 1
ATOM 1769 N N . SER A 1 225 ? -18.571 3.067 -0.934 1.00 95.62 225 SER A N 1
ATOM 1770 C CA . SER A 1 225 ? -19.552 4.126 -1.143 1.00 95.62 225 SER A CA 1
ATOM 1771 C C . SER A 1 225 ? -20.887 3.574 -1.632 1.00 95.62 225 SER A C 1
ATOM 1773 O O . SER A 1 225 ? -21.932 4.002 -1.152 1.00 95.62 225 SER A O 1
ATOM 1775 N N . VAL A 1 226 ? -20.871 2.575 -2.520 1.00 95.25 226 VAL A N 1
ATOM 1776 C CA . VAL A 1 226 ? -22.095 1.878 -2.946 1.00 95.25 226 VAL A CA 1
ATOM 1777 C C . VAL A 1 226 ? -22.704 1.078 -1.793 1.00 95.25 226 VAL A C 1
ATOM 1779 O O . VAL A 1 226 ? -23.911 1.153 -1.573 1.00 95.25 226 VAL A O 1
ATOM 1782 N N . LEU A 1 227 ? -21.885 0.340 -1.037 1.00 95.00 227 LEU A N 1
ATOM 1783 C CA . LEU A 1 227 ? -22.347 -0.495 0.075 1.00 95.00 227 LEU A CA 1
ATOM 1784 C C . LEU A 1 227 ? -23.026 0.323 1.185 1.00 95.00 227 LEU A C 1
ATOM 1786 O O . LEU A 1 227 ? -24.028 -0.119 1.746 1.00 95.00 227 LEU A O 1
ATOM 1790 N N . TYR A 1 228 ? -22.482 1.498 1.503 1.00 94.25 228 TYR A N 1
ATOM 1791 C CA . TYR A 1 228 ? -22.976 2.363 2.576 1.00 94.25 228 TYR A CA 1
ATOM 1792 C C . TYR A 1 228 ? -23.894 3.498 2.097 1.00 94.25 228 TYR A C 1
ATOM 1794 O O . TYR A 1 228 ? -24.432 4.222 2.931 1.00 94.25 228 TYR A O 1
ATOM 1802 N N . GLY A 1 229 ? -24.109 3.644 0.785 1.00 95.31 229 GLY A N 1
ATOM 1803 C CA . GLY A 1 229 ? -2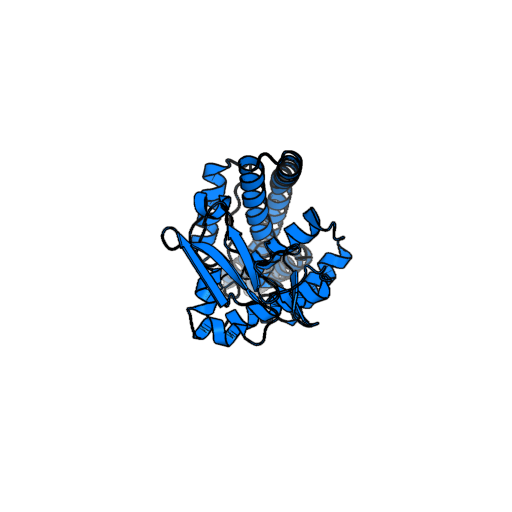4.954 4.699 0.217 1.00 95.31 229 GLY A CA 1
ATOM 1804 C C . GLY A 1 229 ? -24.360 6.109 0.336 1.00 95.31 229 GLY A C 1
ATOM 1805 O O . GLY A 1 229 ? -25.103 7.073 0.497 1.00 95.31 229 GLY A O 1
ATOM 1806 N N . ASP A 1 230 ? -23.033 6.236 0.284 1.00 95.56 230 ASP A N 1
ATOM 1807 C CA . ASP A 1 230 ? -22.322 7.519 0.344 1.00 95.56 230 ASP A CA 1
ATOM 1808 C C . ASP A 1 230 ? -22.142 8.109 -1.065 1.00 95.56 230 ASP A C 1
ATOM 1810 O O . ASP A 1 230 ? -21.160 7.838 -1.763 1.00 95.56 230 ASP A O 1
ATOM 1814 N N . GLU A 1 231 ? -23.119 8.910 -1.497 1.00 95.50 231 GLU A N 1
ATOM 1815 C CA . GLU A 1 231 ? -23.141 9.515 -2.836 1.00 95.50 231 GLU A CA 1
ATOM 1816 C C . GLU A 1 231 ? -21.955 10.460 -3.083 1.00 95.50 231 GLU A C 1
ATOM 1818 O O . GLU A 1 231 ? -21.365 10.440 -4.164 1.00 95.50 231 GLU A O 1
ATOM 1823 N N . ALA A 1 232 ? -21.552 11.251 -2.083 1.00 93.12 232 ALA A N 1
ATOM 1824 C CA . ALA A 1 232 ? -20.467 12.219 -2.235 1.00 93.12 232 ALA A CA 1
ATOM 1825 C C . ALA A 1 232 ? -19.118 11.516 -2.456 1.00 93.12 232 ALA A C 1
ATOM 1827 O O . ALA A 1 232 ? -18.353 11.872 -3.363 1.00 93.12 232 ALA A O 1
ATOM 1828 N N . ARG A 1 233 ? -18.838 10.476 -1.662 1.00 93.75 233 ARG A N 1
ATOM 1829 C CA . ARG A 1 233 ? -17.615 9.677 -1.800 1.00 93.75 233 ARG A CA 1
ATOM 1830 C C . ARG A 1 233 ? -17.633 8.844 -3.086 1.00 93.75 233 ARG A C 1
ATOM 1832 O O . ARG A 1 233 ? -16.603 8.751 -3.758 1.00 93.75 233 ARG A O 1
ATOM 1839 N N . TYR A 1 234 ? -18.803 8.354 -3.505 1.00 95.44 234 TYR A N 1
ATOM 1840 C CA . TYR A 1 234 ? -18.979 7.688 -4.800 1.00 95.44 234 TYR A CA 1
ATOM 1841 C C . TYR A 1 234 ? -18.633 8.614 -5.977 1.00 95.44 234 TYR A C 1
ATOM 1843 O O . TYR A 1 234 ? -17.847 8.241 -6.852 1.00 95.44 234 TYR A O 1
ATOM 1851 N N . GLU A 1 235 ? -19.166 9.839 -6.002 1.00 94.38 235 GLU A N 1
ATOM 1852 C CA . GLU A 1 235 ? -18.878 10.808 -7.065 1.00 94.38 235 GLU A CA 1
ATOM 1853 C C . GLU A 1 235 ? -17.388 11.167 -7.136 1.00 94.38 235 GLU A C 1
ATOM 1855 O O . GLU A 1 235 ? -16.820 11.241 -8.234 1.00 94.38 235 GLU A O 1
ATOM 1860 N N . SER A 1 236 ? -16.740 11.335 -5.978 1.00 92.81 236 SER A N 1
ATOM 1861 C CA . SER A 1 236 ? -15.296 11.574 -5.880 1.00 92.81 236 SER A CA 1
ATOM 1862 C C . SER A 1 236 ? -14.487 10.419 -6.483 1.00 92.81 236 SER A C 1
ATOM 1864 O O . SER A 1 236 ? -13.647 10.636 -7.366 1.00 92.81 236 SER A O 1
ATOM 1866 N N . ALA A 1 237 ? -14.802 9.177 -6.097 1.00 94.31 237 ALA A N 1
ATOM 1867 C CA . ALA A 1 237 ? -14.138 7.987 -6.619 1.00 94.31 237 ALA A CA 1
ATOM 1868 C C . ALA A 1 237 ? -14.338 7.842 -8.138 1.00 94.31 237 ALA A C 1
ATOM 1870 O O . ALA A 1 237 ? -13.378 7.640 -8.885 1.00 94.31 237 ALA A O 1
ATOM 1871 N N . GLN A 1 238 ? -15.566 8.034 -8.631 1.00 94.69 238 GLN A N 1
ATOM 1872 C CA . GLN A 1 238 ? -15.876 7.985 -10.063 1.00 94.69 238 GLN A CA 1
ATOM 1873 C C . GLN A 1 238 ? -15.143 9.065 -10.864 1.00 94.69 238 GLN A C 1
ATOM 1875 O O . GLN A 1 238 ? -14.697 8.811 -11.988 1.00 94.69 238 GLN A O 1
ATOM 1880 N N . LYS A 1 239 ? -15.000 10.274 -10.310 1.00 93.12 239 LYS A N 1
ATOM 1881 C CA . LYS A 1 239 ? -14.227 11.350 -10.938 1.00 93.12 239 LYS A CA 1
ATOM 1882 C C . LYS A 1 239 ? -12.768 10.935 -11.114 1.00 93.12 239 LYS A C 1
ATOM 1884 O O . LYS A 1 239 ? -12.248 11.042 -12.224 1.00 93.12 239 LYS A O 1
ATOM 1889 N N . TRP A 1 240 ? -12.145 10.398 -10.067 1.00 93.88 240 TRP A N 1
ATOM 1890 C CA . TRP A 1 240 ? -10.764 9.930 -10.143 1.00 93.88 240 TRP A CA 1
ATOM 1891 C C . TRP A 1 240 ? -10.608 8.755 -11.126 1.00 93.88 240 TRP A C 1
ATOM 1893 O O . TRP A 1 240 ? -9.716 8.777 -11.975 1.00 93.88 240 TRP A O 1
ATOM 1903 N N . LEU A 1 241 ? -11.524 7.777 -11.107 1.00 93.75 241 LEU A N 1
ATOM 1904 C CA . LEU A 1 241 ? -11.500 6.623 -12.021 1.00 93.75 241 LEU A CA 1
ATOM 1905 C C . LEU A 1 241 ? -11.612 7.020 -13.503 1.00 93.75 241 LEU A C 1
ATOM 1907 O O . LEU A 1 241 ? -11.002 6.375 -14.358 1.00 93.75 241 LEU A O 1
ATOM 1911 N N . LYS A 1 242 ? -12.340 8.097 -13.829 1.00 91.25 242 LYS A N 1
ATOM 1912 C CA . LYS A 1 242 ? -12.397 8.647 -15.199 1.00 91.25 242 LYS A CA 1
ATOM 1913 C C . LYS A 1 242 ? -11.040 9.202 -15.650 1.00 91.25 242 LYS A C 1
ATOM 1915 O O . LYS A 1 242 ? -10.652 9.020 -16.810 1.00 91.25 242 LYS A O 1
ATOM 1920 N N . ASP A 1 243 ? -10.295 9.821 -14.736 1.00 89.88 243 ASP A N 1
ATOM 1921 C CA . ASP A 1 243 ? -8.968 10.384 -15.005 1.00 89.88 243 ASP A CA 1
ATOM 1922 C C . ASP A 1 243 ? -7.860 9.320 -15.126 1.00 89.88 243 ASP A C 1
ATOM 1924 O O . ASP A 1 243 ? -6.811 9.591 -15.719 1.00 89.88 243 ASP A O 1
ATOM 1928 N N . VAL A 1 244 ? -8.099 8.078 -14.684 1.00 90.06 244 VAL A N 1
ATOM 1929 C CA . VAL A 1 244 ? -7.142 6.959 -14.816 1.00 90.06 244 VAL A CA 1
ATOM 1930 C C . VAL A 1 244 ? -6.716 6.729 -16.265 1.00 90.06 244 VAL A C 1
ATOM 1932 O O . VAL A 1 244 ? -5.550 6.438 -16.522 1.00 90.06 244 VAL A O 1
ATOM 1935 N N . SER A 1 245 ? -7.611 6.922 -17.235 1.00 85.56 245 SER A N 1
ATOM 1936 C CA . SER A 1 245 ? -7.280 6.802 -18.664 1.00 85.56 245 SER A CA 1
ATOM 1937 C C . SER A 1 245 ? -6.115 7.717 -19.085 1.00 85.56 245 SER A C 1
ATOM 1939 O O . SER A 1 245 ? -5.240 7.311 -19.854 1.00 85.56 245 SER A O 1
ATOM 1941 N N . ARG A 1 246 ? -6.038 8.931 -18.520 1.00 87.88 246 ARG A N 1
ATOM 1942 C CA . ARG A 1 246 ? -4.948 9.891 -18.760 1.00 87.88 246 ARG A CA 1
ATOM 1943 C C . ARG A 1 246 ? -3.648 9.431 -18.106 1.00 87.88 246 ARG A C 1
ATOM 1945 O O . ARG A 1 246 ? -2.592 9.505 -18.736 1.00 87.88 246 ARG A O 1
ATOM 1952 N N . LEU A 1 247 ? -3.725 8.901 -16.883 1.00 87.25 247 LEU A N 1
ATOM 1953 C CA . LEU A 1 247 ? -2.577 8.302 -16.192 1.00 87.25 247 LEU A CA 1
ATOM 1954 C C . LEU A 1 247 ? -2.015 7.113 -16.984 1.00 87.25 247 LEU A C 1
ATOM 1956 O O . LEU A 1 247 ? -0.804 6.994 -17.170 1.00 87.25 247 LEU A O 1
ATOM 1960 N N . GLN A 1 248 ? -2.889 6.269 -17.532 1.00 86.94 248 GLN A N 1
ATOM 1961 C CA . GLN A 1 248 ? -2.499 5.132 -18.364 1.00 86.94 248 GLN A CA 1
ATOM 1962 C C . GLN A 1 248 ? -1.886 5.553 -19.703 1.00 86.94 248 GLN A C 1
ATOM 1964 O O . GLN A 1 248 ? -0.911 4.941 -20.145 1.00 86.94 248 GLN A O 1
ATOM 1969 N N . ALA A 1 249 ? -2.388 6.618 -20.331 1.00 87.75 249 ALA A N 1
ATOM 1970 C CA . ALA A 1 249 ? -1.761 7.187 -21.522 1.00 87.75 249 ALA A CA 1
ATOM 1971 C C . ALA A 1 249 ? -0.337 7.687 -21.217 1.00 87.75 249 ALA A C 1
ATOM 1973 O O . ALA A 1 249 ? 0.606 7.380 -21.953 1.00 87.75 249 ALA A O 1
ATOM 1974 N N . HIS A 1 250 ? -0.151 8.381 -20.089 1.00 87.88 250 HIS A N 1
ATOM 1975 C CA . HIS A 1 250 ? 1.169 8.814 -19.631 1.00 87.88 250 HIS A CA 1
ATOM 1976 C C . HIS A 1 250 ? 2.105 7.623 -19.360 1.00 87.88 250 HIS A C 1
ATOM 1978 O O . HIS A 1 250 ? 3.255 7.611 -19.805 1.00 87.88 250 HIS A O 1
ATOM 1984 N N . LEU A 1 251 ? 1.596 6.567 -18.722 1.00 87.88 251 LEU A N 1
ATOM 1985 C CA . LEU A 1 251 ? 2.318 5.308 -18.541 1.00 87.88 251 LEU A CA 1
ATOM 1986 C C . LEU A 1 251 ? 2.737 4.659 -19.859 1.00 87.88 251 LEU A C 1
ATOM 1988 O O . LEU A 1 251 ? 3.844 4.128 -19.946 1.00 87.88 251 LEU A O 1
ATOM 1992 N N . GLY A 1 252 ? 1.876 4.693 -20.878 1.00 86.94 252 GLY A N 1
ATOM 1993 C CA . GLY A 1 252 ? 2.204 4.220 -22.222 1.00 86.94 252 GLY A CA 1
ATOM 1994 C C . GLY A 1 252 ? 3.460 4.907 -22.757 1.00 86.94 252 GLY A C 1
ATOM 1995 O O . GLY A 1 252 ? 4.397 4.236 -23.188 1.00 86.94 252 GLY A O 1
ATOM 1996 N N . VAL A 1 253 ? 3.539 6.232 -22.614 1.00 88.25 253 VAL A N 1
ATOM 1997 C CA . VAL A 1 253 ? 4.726 7.015 -22.990 1.00 88.25 253 VAL A CA 1
ATOM 1998 C C . VAL A 1 253 ? 5.952 6.607 -22.169 1.00 88.25 253 VAL A C 1
ATOM 2000 O O . VAL A 1 253 ? 7.027 6.405 -22.736 1.00 88.25 253 VAL A O 1
ATOM 2003 N N . LEU A 1 254 ? 5.822 6.441 -20.849 1.00 89.44 254 LEU A N 1
ATOM 2004 C CA . LEU A 1 254 ? 6.941 6.016 -19.998 1.00 89.44 254 LEU A CA 1
ATOM 2005 C C . LEU A 1 254 ? 7.451 4.611 -20.353 1.00 89.44 254 LEU A C 1
ATOM 2007 O O . LEU A 1 254 ? 8.661 4.379 -20.352 1.00 89.44 254 LEU A O 1
ATOM 2011 N N . ARG A 1 255 ? 6.557 3.680 -20.709 1.00 89.00 255 ARG A N 1
ATOM 2012 C CA . ARG A 1 255 ? 6.930 2.333 -21.172 1.00 89.00 255 ARG A CA 1
ATOM 2013 C C . ARG A 1 255 ? 7.715 2.380 -22.481 1.00 89.00 255 ARG A C 1
ATOM 2015 O O . ARG A 1 255 ? 8.679 1.630 -22.606 1.00 89.00 255 ARG A O 1
ATOM 2022 N N . VAL A 1 256 ? 7.379 3.289 -23.402 1.00 90.81 256 VAL A N 1
ATOM 2023 C CA . VAL A 1 256 ? 8.153 3.505 -24.639 1.00 90.81 256 VAL A CA 1
ATOM 2024 C C . VAL A 1 256 ? 9.578 3.964 -24.314 1.00 90.81 256 VAL A C 1
ATOM 2026 O O . VAL A 1 256 ? 10.539 3.347 -24.777 1.00 90.81 256 VAL A O 1
ATOM 2029 N N . TRP A 1 257 ? 9.743 4.959 -23.434 1.00 91.00 257 TRP A N 1
ATOM 2030 C CA . TRP A 1 257 ? 11.078 5.391 -22.988 1.00 91.00 257 TRP A CA 1
ATOM 2031 C C . TRP A 1 257 ? 11.848 4.264 -22.293 1.00 91.00 257 TRP A C 1
ATOM 2033 O O . TRP A 1 257 ? 13.043 4.083 -22.518 1.00 91.00 257 TRP A O 1
ATOM 2043 N N . LYS A 1 258 ? 11.174 3.438 -21.495 1.00 87.62 258 LYS A N 1
ATOM 2044 C CA . LYS A 1 258 ? 11.819 2.282 -20.873 1.00 87.62 258 LYS A CA 1
ATOM 2045 C C . LYS A 1 258 ? 12.229 1.217 -21.899 1.00 87.62 258 LYS A C 1
ATOM 2047 O O . LYS A 1 258 ? 13.307 0.644 -21.773 1.00 87.62 258 LYS A O 1
ATOM 2052 N N . SER A 1 259 ? 11.423 0.975 -22.937 1.00 88.75 259 SER A N 1
ATOM 2053 C CA . SER A 1 259 ? 11.770 0.033 -24.013 1.00 88.75 259 SER A CA 1
ATOM 2054 C C . SER A 1 259 ? 12.939 0.498 -24.882 1.00 88.75 259 SER A C 1
ATOM 2056 O O . SER A 1 259 ? 13.676 -0.345 -25.386 1.00 88.75 259 SER A O 1
ATOM 2058 N N . GLY A 1 260 ? 13.182 1.810 -24.998 1.00 90.00 260 GLY A N 1
ATOM 2059 C CA . GLY A 1 260 ? 14.331 2.336 -25.744 1.00 90.00 260 GLY A CA 1
ATOM 2060 C C . GLY A 1 260 ? 15.686 1.856 -25.203 1.00 90.00 260 GLY A C 1
ATOM 2061 O O . GLY A 1 260 ? 16.637 1.725 -25.967 1.00 90.00 260 GLY A O 1
ATOM 2062 N N . VAL A 1 261 ? 15.756 1.485 -23.917 1.00 90.81 261 VAL A N 1
ATOM 2063 C CA . VAL A 1 261 ? 16.928 0.817 -23.318 1.00 90.81 261 VAL A CA 1
ATOM 2064 C C . VAL A 1 261 ? 17.207 -0.520 -24.004 1.00 90.81 261 VAL A C 1
ATOM 2066 O O . VAL A 1 261 ? 18.337 -0.789 -24.408 1.00 90.81 261 VAL A O 1
ATOM 2069 N N . TRP A 1 262 ? 16.171 -1.341 -24.185 1.00 91.50 262 TRP A N 1
ATOM 2070 C CA . TRP A 1 262 ? 16.284 -2.641 -24.845 1.00 91.50 262 TRP A CA 1
ATOM 2071 C C . TRP A 1 262 ? 16.576 -2.514 -26.333 1.00 91.50 262 TRP A C 1
ATOM 2073 O O . TRP A 1 262 ? 17.377 -3.287 -26.847 1.00 91.50 262 TRP A O 1
ATOM 2083 N N . VAL A 1 263 ? 15.996 -1.514 -27.005 1.00 93.50 263 VAL A N 1
ATOM 2084 C CA . VAL A 1 263 ? 16.335 -1.199 -28.401 1.00 93.50 263 VAL A CA 1
ATOM 2085 C C . VAL A 1 263 ? 17.822 -0.866 -28.519 1.00 93.50 263 VAL A C 1
ATOM 2087 O O . VAL A 1 263 ? 18.507 -1.450 -29.349 1.00 93.50 263 VAL A O 1
ATOM 2090 N N . GLY A 1 264 ? 18.351 -0.001 -27.649 1.00 93.69 264 GLY A N 1
ATOM 2091 C CA . GLY A 1 264 ? 19.774 0.340 -27.651 1.00 93.69 264 GLY A CA 1
ATOM 2092 C C . GLY A 1 264 ? 20.691 -0.863 -27.396 1.00 93.69 264 GLY A C 1
ATOM 2093 O O . GLY A 1 264 ? 21.683 -1.034 -28.101 1.00 93.69 264 GLY A O 1
ATOM 2094 N N . ILE A 1 265 ? 20.334 -1.739 -26.447 1.00 93.25 265 ILE A N 1
ATOM 2095 C CA . ILE A 1 265 ? 21.074 -2.985 -26.172 1.00 93.25 265 ILE A CA 1
ATOM 2096 C C . ILE A 1 265 ? 21.025 -3.936 -27.373 1.00 93.25 265 ILE A C 1
ATOM 2098 O O . ILE A 1 265 ? 22.059 -4.468 -27.772 1.00 93.25 265 ILE A O 1
ATOM 2102 N N . ALA A 1 266 ? 19.850 -4.131 -27.975 1.00 94.62 266 ALA A N 1
ATOM 2103 C CA . ALA A 1 266 ? 19.699 -4.970 -29.157 1.00 94.62 266 ALA A CA 1
ATOM 2104 C C . ALA A 1 266 ? 20.546 -4.441 -30.322 1.00 94.62 266 ALA A C 1
ATOM 2106 O O . ALA A 1 266 ? 21.231 -5.224 -30.969 1.00 94.62 266 ALA A O 1
ATOM 2107 N N . THR A 1 267 ? 20.588 -3.122 -30.533 1.00 95.56 267 THR A N 1
ATOM 2108 C CA . THR A 1 267 ? 21.453 -2.490 -31.539 1.00 95.56 267 THR A CA 1
ATOM 2109 C C . THR A 1 267 ? 22.935 -2.771 -31.289 1.00 95.56 267 THR A C 1
ATOM 2111 O O . THR A 1 267 ? 23.657 -3.066 -32.237 1.00 95.56 267 THR A O 1
ATOM 2114 N N . ILE A 1 268 ? 23.396 -2.746 -30.033 1.00 95.94 268 ILE A N 1
ATOM 2115 C CA . ILE A 1 268 ? 24.782 -3.109 -29.682 1.00 95.94 268 ILE A CA 1
ATOM 2116 C C . ILE A 1 268 ? 25.062 -4.581 -30.017 1.00 95.94 268 ILE A C 1
ATOM 2118 O O . ILE A 1 268 ? 26.099 -4.896 -30.598 1.00 95.94 268 ILE A O 1
ATOM 2122 N N . ILE A 1 269 ? 24.132 -5.482 -29.688 1.00 95.81 269 ILE A N 1
ATOM 2123 C CA . ILE A 1 269 ? 24.258 -6.916 -29.988 1.00 95.81 269 ILE A CA 1
ATOM 2124 C C . ILE A 1 269 ? 24.291 -7.148 -31.504 1.00 95.81 269 ILE A C 1
ATOM 2126 O O . ILE A 1 269 ? 25.141 -7.888 -31.996 1.00 95.81 269 ILE A O 1
ATOM 2130 N N . VAL A 1 270 ? 23.404 -6.489 -32.254 1.00 95.38 270 VAL A N 1
ATOM 2131 C CA . VAL A 1 270 ? 23.374 -6.551 -33.720 1.00 95.38 270 VAL A CA 1
ATOM 2132 C C . VAL A 1 270 ? 24.678 -6.023 -34.305 1.00 95.38 270 VAL A C 1
ATOM 2134 O O . VAL A 1 270 ? 25.231 -6.670 -35.185 1.00 95.38 270 VAL A O 1
ATOM 2137 N N . ALA A 1 271 ? 25.214 -4.911 -33.796 1.00 95.19 271 ALA A N 1
ATOM 2138 C CA . ALA A 1 271 ? 26.494 -4.374 -34.247 1.00 95.19 271 ALA A CA 1
ATOM 2139 C C . ALA A 1 271 ? 27.644 -5.377 -34.050 1.00 95.19 271 ALA A C 1
ATOM 2141 O O . ALA A 1 271 ? 28.468 -5.544 -34.951 1.00 95.19 271 ALA A O 1
ATOM 2142 N N . TYR A 1 272 ? 27.670 -6.077 -32.910 1.00 95.38 272 TYR A N 1
ATOM 2143 C CA . TYR A 1 272 ? 28.664 -7.114 -32.623 1.00 95.38 272 TYR A CA 1
ATOM 2144 C C . TYR A 1 272 ? 28.565 -8.300 -33.592 1.00 95.38 272 TYR A C 1
ATOM 2146 O O . TYR A 1 272 ? 29.565 -8.680 -34.199 1.00 95.38 272 TYR A O 1
ATOM 2154 N N . TYR A 1 273 ? 27.368 -8.859 -33.785 1.00 96.06 273 TYR A N 1
ATOM 2155 C CA . TYR A 1 273 ? 27.189 -9.993 -34.697 1.00 96.06 273 TYR A CA 1
ATOM 2156 C C . TYR A 1 273 ? 27.385 -9.606 -36.164 1.00 96.06 273 TYR A C 1
ATOM 2158 O O . TYR A 1 273 ? 27.943 -10.384 -36.930 1.00 96.06 273 TYR A O 1
ATOM 2166 N N . ALA A 1 274 ? 26.976 -8.402 -36.561 1.00 93.69 274 ALA A N 1
ATOM 2167 C CA . ALA A 1 274 ? 27.183 -7.906 -37.915 1.00 93.69 274 ALA A CA 1
ATOM 2168 C C . ALA A 1 274 ? 28.676 -7.734 -38.241 1.00 93.69 274 ALA A C 1
ATOM 2170 O O . ALA A 1 274 ? 29.102 -8.033 -39.357 1.00 93.69 274 ALA A O 1
ATOM 2171 N N . TRP A 1 275 ? 29.475 -7.312 -37.258 1.00 95.94 275 TRP A N 1
ATOM 2172 C CA . TRP A 1 275 ? 30.932 -7.314 -37.363 1.00 95.94 275 TRP A CA 1
ATOM 2173 C C . TRP A 1 275 ? 31.499 -8.732 -37.456 1.00 95.94 275 TRP A C 1
ATOM 2175 O O . TRP A 1 275 ? 32.308 -9.010 -38.331 1.00 95.94 275 TRP A O 1
ATOM 2185 N N . GLN A 1 276 ? 31.035 -9.648 -36.601 1.00 95.00 276 GLN A N 1
ATOM 2186 C CA . GLN A 1 276 ? 31.508 -11.036 -36.587 1.00 95.00 276 GLN A CA 1
ATOM 2187 C C . GLN A 1 276 ? 31.212 -11.792 -37.895 1.00 95.00 276 GLN A C 1
ATOM 2189 O O . GLN A 1 276 ? 31.949 -12.704 -38.255 1.00 95.00 276 GLN A O 1
ATOM 2194 N N . LEU A 1 277 ? 30.126 -11.439 -38.583 1.00 95.69 277 LEU A N 1
ATOM 2195 C CA . LEU A 1 277 ? 29.726 -12.020 -39.867 1.00 95.69 277 LEU A CA 1
ATOM 2196 C C . LEU A 1 277 ? 30.329 -11.289 -41.080 1.00 95.69 277 LEU A C 1
ATOM 2198 O O . LEU A 1 277 ? 29.879 -11.527 -42.199 1.00 95.69 277 LEU A O 1
ATOM 2202 N N . ASP A 1 278 ? 31.280 -10.371 -40.871 1.00 93.00 278 ASP A N 1
ATOM 2203 C CA . ASP A 1 278 ? 31.902 -9.533 -41.908 1.00 93.00 278 ASP A CA 1
ATOM 2204 C C . ASP A 1 278 ? 30.895 -8.704 -42.739 1.00 93.00 278 ASP A C 1
ATOM 2206 O O . ASP A 1 278 ? 31.193 -8.245 -43.842 1.00 93.00 278 ASP A O 1
ATOM 2210 N N . THR A 1 279 ? 29.684 -8.482 -42.211 1.00 93.06 279 THR A N 1
ATOM 2211 C CA . THR A 1 279 ? 28.646 -7.667 -42.873 1.00 93.06 279 THR A CA 1
ATOM 2212 C C . THR A 1 279 ? 28.834 -6.165 -42.660 1.00 93.06 279 THR A C 1
ATOM 2214 O O . THR A 1 279 ? 28.371 -5.379 -43.484 1.00 93.06 279 THR A O 1
ATOM 2217 N N . LEU A 1 280 ? 29.506 -5.760 -41.577 1.00 92.44 280 LEU A N 1
ATOM 2218 C CA . LEU A 1 280 ? 29.881 -4.373 -41.289 1.00 92.44 280 LEU A CA 1
ATOM 2219 C C . LEU A 1 280 ? 31.382 -4.273 -41.028 1.00 92.44 280 LEU A C 1
ATOM 2221 O O . LEU A 1 280 ? 31.965 -5.131 -40.363 1.00 92.44 280 LEU A O 1
ATOM 2225 N N . SER A 1 281 ? 31.993 -3.175 -41.471 1.00 94.31 281 SER A N 1
ATOM 2226 C CA . SER A 1 281 ? 33.374 -2.857 -41.109 1.00 94.31 281 SER A CA 1
ATOM 2227 C C . SER A 1 281 ? 33.508 -2.513 -39.619 1.00 94.31 281 SER A C 1
ATOM 2229 O O . SER A 1 281 ? 32.538 -2.155 -38.944 1.00 94.31 281 SER A O 1
ATOM 2231 N N . ASN A 1 282 ? 34.741 -2.548 -39.100 1.00 91.88 282 ASN A N 1
ATOM 2232 C CA . ASN A 1 282 ? 35.034 -2.179 -37.709 1.00 91.88 282 ASN A CA 1
ATOM 2233 C C . ASN A 1 282 ? 34.472 -0.795 -37.337 1.00 91.88 282 ASN A C 1
ATOM 2235 O O . ASN A 1 282 ? 33.905 -0.626 -36.262 1.00 91.88 282 ASN A O 1
ATOM 2239 N N . VAL A 1 283 ? 34.623 0.197 -38.221 1.00 94.31 283 VAL A N 1
ATOM 2240 C CA . VAL A 1 283 ? 34.184 1.579 -37.959 1.00 94.31 283 VAL A CA 1
ATOM 2241 C C . VAL A 1 283 ? 32.659 1.670 -37.924 1.00 94.31 283 VAL A C 1
ATOM 2243 O O . VAL A 1 283 ? 32.106 2.319 -37.037 1.00 94.31 283 VAL A O 1
ATOM 2246 N N . GLU A 1 284 ? 31.973 0.991 -38.843 1.00 92.75 284 GLU A N 1
ATOM 2247 C CA . GLU A 1 284 ? 30.507 0.977 -38.907 1.00 92.75 284 GLU A CA 1
ATOM 2248 C C . GLU A 1 284 ? 29.894 0.245 -37.713 1.00 92.75 284 GLU A C 1
ATOM 2250 O O . GLU A 1 284 ? 28.943 0.744 -37.111 1.00 92.75 284 GLU A O 1
ATOM 2255 N N . SER A 1 285 ? 30.465 -0.896 -37.320 1.00 92.25 285 SER A N 1
ATOM 2256 C CA . SER A 1 285 ? 30.014 -1.638 -36.142 1.00 92.25 285 SER A CA 1
ATOM 2257 C C . SER A 1 285 ? 30.218 -0.837 -34.854 1.00 92.25 285 SER A C 1
ATOM 2259 O O . SER A 1 285 ? 29.282 -0.690 -34.067 1.00 92.25 285 SER A O 1
ATOM 2261 N N . VAL A 1 286 ? 31.397 -0.234 -34.659 1.00 94.88 286 VAL A N 1
ATOM 2262 C CA . VAL A 1 286 ? 31.659 0.626 -33.491 1.00 94.88 286 VAL A CA 1
ATOM 2263 C C . VAL A 1 286 ? 30.724 1.837 -33.482 1.00 94.88 286 VAL A C 1
ATOM 2265 O O . VAL A 1 286 ? 30.173 2.172 -32.432 1.00 94.88 286 VAL A O 1
ATOM 2268 N N . GLY A 1 287 ? 30.488 2.465 -34.637 1.00 95.50 287 GLY A N 1
ATOM 2269 C CA . GLY A 1 287 ? 29.539 3.570 -34.774 1.00 95.50 287 GLY A CA 1
ATOM 2270 C C . GLY A 1 287 ? 28.109 3.166 -34.403 1.00 95.50 287 GLY A C 1
ATOM 2271 O O . GLY A 1 287 ? 27.449 3.862 -33.630 1.00 95.50 287 GLY A O 1
ATOM 2272 N N . LEU A 1 288 ? 27.644 2.010 -34.885 1.00 94.06 288 LEU A N 1
ATOM 2273 C CA . LEU A 1 288 ? 26.315 1.479 -34.581 1.00 94.06 288 LEU A CA 1
ATOM 2274 C C . LEU A 1 288 ? 26.168 1.102 -33.099 1.00 94.06 288 LEU A C 1
ATOM 2276 O O . LEU A 1 288 ? 25.156 1.433 -32.478 1.00 94.06 288 LEU A O 1
ATOM 2280 N N . ALA A 1 289 ? 27.186 0.475 -32.507 1.00 95.19 289 ALA A N 1
ATOM 2281 C CA . ALA A 1 289 ? 27.213 0.169 -31.079 1.00 95.19 289 ALA A CA 1
ATOM 2282 C C . ALA A 1 289 ? 27.186 1.449 -30.225 1.00 95.19 289 ALA A C 1
ATOM 2284 O O . ALA A 1 289 ? 26.431 1.527 -29.253 1.00 95.19 289 ALA A O 1
ATOM 2285 N N . ALA A 1 290 ? 27.943 2.483 -30.611 1.00 95.69 290 ALA A N 1
ATOM 2286 C CA . ALA A 1 290 ? 27.934 3.778 -29.933 1.00 95.69 290 ALA A CA 1
ATOM 2287 C C . ALA A 1 290 ? 26.558 4.460 -30.013 1.00 95.69 290 ALA A C 1
ATOM 2289 O O . ALA A 1 290 ? 26.061 4.960 -29.002 1.00 95.69 290 ALA A O 1
ATOM 2290 N N . LEU A 1 291 ? 25.898 4.424 -31.176 1.00 95.00 291 LEU A N 1
ATOM 2291 C CA . LEU A 1 291 ? 24.522 4.908 -31.330 1.00 95.00 291 LEU A CA 1
ATOM 2292 C C . LEU A 1 291 ? 23.543 4.130 -30.440 1.00 95.00 291 LEU A C 1
ATOM 2294 O O . LEU A 1 291 ? 22.720 4.742 -29.758 1.00 95.00 291 LEU A O 1
ATOM 2298 N N . GLY A 1 292 ? 23.660 2.799 -30.384 1.00 95.19 292 GLY A N 1
ATOM 2299 C CA . GLY A 1 292 ? 22.859 1.959 -29.490 1.00 95.19 292 GLY A CA 1
ATOM 2300 C C . GLY A 1 292 ? 23.045 2.324 -28.013 1.00 95.19 292 GLY A C 1
ATOM 2301 O O . GLY A 1 292 ? 22.064 2.472 -27.279 1.00 95.19 292 GLY A O 1
ATOM 2302 N N . ALA A 1 293 ? 24.288 2.562 -27.586 1.00 95.62 293 ALA A N 1
ATOM 2303 C CA . ALA A 1 293 ? 24.598 3.007 -26.229 1.00 95.62 293 ALA A CA 1
ATOM 2304 C C . ALA A 1 293 ? 23.993 4.388 -25.923 1.00 95.62 293 ALA A C 1
ATOM 2306 O O . ALA A 1 293 ? 23.364 4.562 -24.876 1.00 95.62 293 ALA A O 1
ATOM 2307 N N . LEU A 1 294 ? 24.113 5.348 -26.848 1.00 95.94 294 LEU A N 1
ATOM 2308 C CA . LEU A 1 294 ? 23.524 6.683 -26.709 1.00 95.94 294 LEU A CA 1
ATOM 2309 C C . LEU A 1 294 ? 22.000 6.624 -26.585 1.00 95.94 294 LEU A C 1
ATOM 2311 O O . LEU A 1 294 ? 21.443 7.252 -25.684 1.00 95.94 294 LEU A O 1
ATOM 2315 N N . VAL A 1 295 ? 21.329 5.841 -27.437 1.00 94.19 295 VAL A N 1
ATOM 2316 C CA . VAL A 1 295 ? 19.874 5.633 -27.364 1.00 94.19 295 VAL A CA 1
ATOM 2317 C C . VAL A 1 295 ? 19.490 5.028 -26.016 1.00 94.19 295 VAL A C 1
ATOM 2319 O O . VAL A 1 295 ? 18.583 5.538 -25.362 1.00 94.19 295 VAL A O 1
ATOM 2322 N N . SER A 1 296 ? 20.205 3.997 -25.558 1.00 93.62 296 SER A N 1
ATOM 2323 C CA . SER A 1 296 ? 19.920 3.342 -24.279 1.00 93.62 296 SER A CA 1
ATOM 2324 C C . SER A 1 296 ? 20.035 4.307 -23.091 1.00 93.62 296 SER A C 1
ATOM 2326 O O . SER A 1 296 ? 19.111 4.422 -22.278 1.00 93.62 296 SER A O 1
ATOM 2328 N N . ILE A 1 297 ? 21.129 5.075 -23.029 1.00 94.38 297 ILE A N 1
ATOM 2329 C CA . ILE A 1 297 ? 21.380 6.049 -21.959 1.00 94.38 297 ILE A CA 1
ATOM 2330 C C . ILE A 1 297 ? 20.353 7.181 -22.008 1.00 94.38 297 ILE A C 1
ATOM 2332 O O . ILE A 1 297 ? 19.713 7.465 -20.993 1.00 94.38 297 ILE A O 1
ATOM 2336 N N . ALA A 1 298 ? 20.157 7.806 -23.173 1.00 94.25 298 ALA A N 1
ATOM 2337 C CA . ALA A 1 298 ? 19.220 8.914 -23.332 1.00 94.25 298 ALA A CA 1
ATOM 2338 C C . ALA A 1 298 ? 17.791 8.486 -22.976 1.00 94.25 298 ALA A C 1
ATOM 2340 O O . ALA A 1 298 ? 17.091 9.200 -22.258 1.00 94.25 298 ALA A O 1
ATOM 2341 N N . SER A 1 299 ? 17.380 7.292 -23.407 1.00 93.38 299 SER A N 1
ATOM 2342 C CA . SER A 1 299 ? 16.048 6.765 -23.126 1.00 93.38 299 SER A CA 1
ATOM 2343 C C . SER A 1 299 ? 15.845 6.469 -21.638 1.00 93.38 299 SER A C 1
ATOM 2345 O O . SER A 1 299 ? 14.810 6.835 -21.082 1.00 93.38 299 SER A O 1
ATOM 2347 N N . ASN A 1 300 ? 16.846 5.899 -20.953 1.00 92.69 300 ASN A N 1
ATOM 2348 C CA . ASN A 1 300 ? 16.789 5.680 -19.504 1.00 92.69 300 ASN A CA 1
ATOM 2349 C C . ASN A 1 300 ? 16.753 7.004 -18.718 1.00 92.69 300 ASN A C 1
ATOM 2351 O O . ASN A 1 300 ? 15.972 7.141 -17.776 1.00 92.69 300 ASN A O 1
ATOM 2355 N N . VAL A 1 301 ? 17.557 7.999 -19.110 1.00 92.62 301 VAL A N 1
ATOM 2356 C CA . VAL A 1 301 ? 17.552 9.334 -18.486 1.00 92.62 301 VAL A CA 1
ATOM 2357 C C . VAL A 1 301 ? 16.195 10.012 -18.669 1.00 92.62 301 VAL A C 1
ATOM 2359 O O . VAL A 1 301 ? 15.645 10.551 -17.709 1.00 92.62 301 VAL A O 1
ATOM 2362 N N . LEU A 1 302 ? 15.628 9.959 -19.877 1.00 92.38 302 LEU A N 1
ATOM 2363 C CA . LEU A 1 302 ? 14.314 10.530 -20.163 1.00 92.38 302 LEU A CA 1
ATOM 2364 C C . LEU A 1 302 ? 13.194 9.805 -19.420 1.00 92.38 302 LEU A C 1
ATOM 2366 O O . LEU A 1 302 ? 12.294 10.478 -18.925 1.00 92.38 302 LEU A O 1
ATOM 2370 N N . TYR A 1 303 ? 13.264 8.477 -19.295 1.00 91.31 303 TYR A N 1
ATOM 2371 C CA . TYR A 1 303 ? 12.334 7.705 -18.472 1.00 91.31 303 TYR A CA 1
ATOM 2372 C C . TYR A 1 303 ? 12.350 8.203 -17.027 1.00 91.31 303 TYR A C 1
ATOM 2374 O O . TYR A 1 303 ? 11.314 8.640 -16.536 1.00 91.31 303 TYR A O 1
ATOM 2382 N N . TRP A 1 304 ? 13.514 8.232 -16.372 1.00 90.69 304 TRP A N 1
ATOM 2383 C CA . TRP A 1 304 ? 13.586 8.676 -14.979 1.00 90.69 304 TRP A CA 1
ATOM 2384 C C . TRP A 1 304 ? 13.192 10.141 -14.818 1.00 90.69 304 TRP A C 1
ATOM 2386 O O . TRP A 1 304 ? 12.502 10.477 -13.865 1.00 90.69 304 TRP A O 1
ATOM 2396 N N . LYS A 1 305 ? 13.575 11.017 -15.750 1.00 89.94 305 LYS A N 1
ATOM 2397 C CA . LYS A 1 305 ? 13.191 12.434 -15.709 1.00 89.94 305 LYS A CA 1
ATOM 2398 C C . LYS A 1 305 ? 11.676 12.643 -15.828 1.00 89.94 305 LYS A C 1
ATOM 2400 O O . LYS A 1 305 ? 11.174 13.619 -15.283 1.00 89.94 3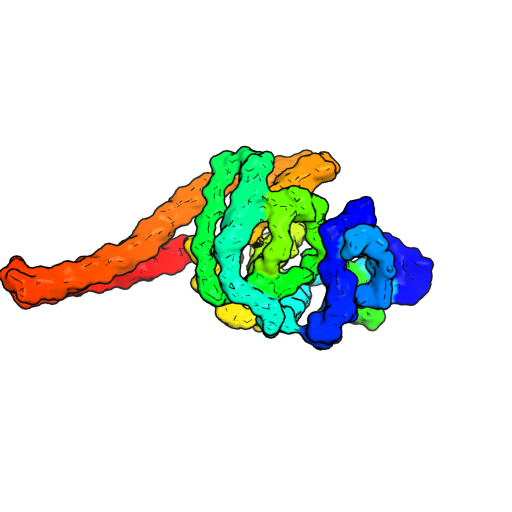05 LYS A O 1
ATOM 2405 N N . LYS A 1 306 ? 10.977 11.780 -16.572 1.00 88.56 306 LYS A N 1
ATOM 2406 C CA . LYS A 1 306 ? 9.534 11.892 -16.831 1.00 88.56 306 LYS A CA 1
ATOM 2407 C C . LYS A 1 306 ? 8.668 11.076 -15.876 1.00 88.56 306 LYS A C 1
ATOM 2409 O O . LYS A 1 306 ? 7.489 11.385 -15.778 1.00 88.56 306 LYS A O 1
ATOM 2414 N N . ASP A 1 307 ? 9.213 10.048 -15.229 1.00 86.88 307 ASP A N 1
ATOM 2415 C CA . ASP A 1 307 ? 8.486 9.276 -14.221 1.00 86.88 307 ASP A CA 1
ATOM 2416 C C . ASP A 1 307 ? 8.112 10.213 -13.064 1.00 86.88 307 ASP A C 1
ATOM 2418 O O . ASP A 1 307 ? 9.018 10.810 -12.465 1.00 86.88 307 ASP A O 1
ATOM 2422 N N . PRO A 1 308 ? 6.810 10.412 -12.790 1.00 83.44 308 PRO A N 1
ATOM 2423 C CA . PRO A 1 308 ? 6.386 11.354 -11.772 1.00 83.44 308 PRO A CA 1
ATOM 2424 C C . PRO A 1 308 ? 6.889 10.906 -10.393 1.00 83.44 308 PRO A C 1
ATOM 2426 O O . PRO A 1 308 ? 7.032 9.702 -10.148 1.00 83.44 308 PRO A O 1
ATOM 2429 N N . PRO A 1 309 ? 7.169 11.856 -9.483 1.00 78.38 309 PRO A N 1
ATOM 2430 C CA . PRO A 1 309 ? 7.407 11.508 -8.093 1.00 78.38 309 PRO A CA 1
ATOM 2431 C C . PRO A 1 309 ? 6.159 10.828 -7.513 1.00 78.38 309 PRO A C 1
ATOM 2433 O O . PRO A 1 309 ? 5.049 10.984 -8.026 1.00 78.38 309 PRO A O 1
ATOM 2436 N N . ALA A 1 310 ? 6.354 10.039 -6.460 1.00 72.69 310 ALA A N 1
ATOM 2437 C CA . ALA A 1 310 ? 5.240 9.386 -5.784 1.00 72.69 310 ALA A CA 1
ATOM 2438 C C . ALA A 1 310 ? 4.324 10.397 -5.077 1.00 72.69 310 ALA A C 1
ATOM 2440 O O . ALA A 1 310 ? 3.115 10.182 -5.066 1.00 72.69 310 ALA A O 1
ATOM 2441 N N . PHE A 1 311 ? 4.915 11.478 -4.546 1.00 69.94 311 PHE A N 1
ATOM 2442 C CA . PHE A 1 311 ? 4.284 12.589 -3.830 1.00 69.94 311 PHE A CA 1
ATOM 2443 C C . PHE A 1 311 ? 5.075 13.877 -4.083 1.00 69.94 311 PHE A C 1
ATOM 2445 O O . PHE A 1 311 ? 6.313 13.772 -4.284 1.00 69.94 311 PHE A O 1
#

pLDDT: mean 93.87, std 3.51, range [69.94, 98.44]

Secondary structure (DSSP, 8-state):
-EE-SSSEEEEE-SS---SHHHHHHH-HHHHHHHTTSSB---SEEEEETTEEEEEEEE--EE----HHHHHHHHHHHHHHHGGGPBPP-HHHHHHHHHHHHHHH--S--------TT--B----B--TT-EEEETTEEEEPPBPPPHHHHHHS--PPPBHHHHHHHHHHHHHHHH---HHHHHHHHHHHHHHS-TTTTSTTTT-GGGT-HHHHHHHHHHHHHHHHHHHT-HHHHHHHHHHHHHHHHHHHHHHHHHHHHHHHHHHHHHHHHHHHHHHTTSS-HHHHHHHHHHHHHHHHHHHHHHHHHSPP--

Sequence (311 aa):
MMRLDNTHIALAYSIPTSNRSSSLQQKSNLKTALKSTNLLIPIGGFLIDGNDALLVFKNGELSDATPEWLGQTLGEIQSNLGSFSSPNDEKRWNQRLKDLEDELKPNTLWRAPHTSATVGIPSVRIDPGWVVDVEGEQCVLPLNQSVSELLLCGTERLPGIAEFIHLEGRLVEDKGLNPDQIKTFFEHWKEEVPSRWSSRKALSTVLGGAWIWRYYDVLVVNAESVLYGDEARYESAQKWLKDVSRLQAHLGVLRVWKSGVWVGIATIIVAYYAWQLDTLSNVESVGLAALGALVSIASNVLYWKKDPPAF